Protein AF-K9SIL2-F1 (afdb_monomer)

Radius of gyration: 24.13 Å; Cα contacts (8 Å, |Δi|>4): 448; chains: 1; bounding box: 64×48×74 Å

Nearest PDB structures (foldseek):
  8txr-assembly1_A  TM=5.752E-01  e=1.752E-03  Escherichia coli
  8txr-assembly1_D  TM=5.552E-01  e=5.955E-03  Escherichia coli
  8txr-assembly1_C  TM=4.814E-01  e=2.634E-03  Escherichia coli
  2vxh-assembly1_B  TM=1.822E-01  e=3.411E+00  Azospira oryzae

Sequence (257 aa):
MDGSGLKVIQGGKTPTLTIHIDGPYLPYDKFKAILEDFSVILKELDKEISGKDTPSVEWAITSVSGGSIHLTIEGNPVDEETDPDMPLEVITTFEKGIESLRLGDLYPEGFSSRALKSTKNFATAISPDKLAEISFSSNDWRFDVSPSMSASVDELVNDFYKYHGSIEGRLVSISVVKNINFCIRTTAQKKLIKCSFKREMLEEAKQYIDKRVYVYGLIRQIYHGDKLSVQVETIRPLPMDEEVRSTQDLLRDLRRG

Secondary structure (DSSP, 8-state):
----------SSPP-EEEEEEE-S---HHHHHHHHHHHHHHHHHHHHHHH--SS-SEEEEEEEEETTTEEEEEEEEESSTTS-TTHHHHHHHHHHHHHHHHHHT-S--TT--HHHHHHHHHHHHH-BTTTB-EEEEEETTEEEEPPTHHHHHHHHHHH-EEEEEEEEEEEEEEEE-SSS-EEEEEETTT--EEEEE--GGGHHHHHHTTTSEEEEEEEEEEETTS-EEEEEEEEEEE---GGGS--HHHHHHHHT--

Mean predicted aligned error: 13.56 Å

Foldseek 3Di:
DDDPDDPPPDDDDFWKKKKWWAAPAADPVLVVLLVVLVVQLLQLLQCLVVVDNDGQWDWDFDDFDPNTTITMITIAGPDPVRDRCSSVSSVVLVVQQLVCLVVLHAHRPSQALSNLVSLLSQLVSDDRHHIPWIWMDTPPDIGTRHVCSNVSSVVQNPDKDKDKDKFKFAFADFDPPPFTWTWGQGPPSRDIAIEGEDPVCVVVSVVRHRFIKMFIAIFIARVVYDGHYGDTPDMDGDDDPVPPPPPVVVVVVVVVD

Structure (mmCIF, N/CA/C/O backbone):
data_AF-K9SIL2-F1
#
_entry.id   AF-K9SIL2-F1
#
loop_
_atom_site.group_PDB
_atom_site.id
_atom_site.type_symbol
_atom_site.label_atom_id
_atom_site.label_alt_id
_atom_site.label_comp_id
_atom_site.label_asym_id
_atom_site.label_entity_id
_atom_site.label_seq_id
_atom_site.pdbx_PDB_ins_code
_atom_site.Cartn_x
_atom_site.Cartn_y
_atom_site.Cartn_z
_atom_site.occupancy
_atom_site.B_iso_or_equiv
_atom_site.auth_seq_id
_atom_site.auth_comp_id
_atom_site.auth_asym_id
_atom_site.auth_atom_id
_atom_site.pdbx_PDB_model_num
ATOM 1 N N . MET A 1 1 ? -18.949 -3.532 -40.622 1.00 41.91 1 MET A N 1
ATOM 2 C CA . MET A 1 1 ? -17.505 -3.241 -40.640 1.00 41.91 1 MET A CA 1
ATOM 3 C C . MET A 1 1 ? -17.365 -1.793 -41.043 1.00 41.91 1 MET A C 1
ATOM 5 O O . MET A 1 1 ? -17.726 -1.492 -42.169 1.00 41.91 1 MET A O 1
ATOM 9 N N . ASP A 1 2 ? -17.018 -0.910 -40.112 1.00 32.06 2 ASP A N 1
ATOM 10 C CA . ASP A 1 2 ? -15.783 -0.116 -40.175 1.00 32.06 2 ASP A CA 1
ATOM 11 C C . ASP A 1 2 ? -15.791 0.958 -39.066 1.00 32.06 2 ASP A C 1
ATOM 13 O O . ASP A 1 2 ? -16.777 1.672 -38.890 1.00 32.06 2 ASP A O 1
ATOM 17 N N . GLY A 1 3 ? -14.686 1.020 -38.320 1.00 35.97 3 GLY A N 1
ATOM 18 C CA . GLY A 1 3 ? -14.071 2.281 -37.915 1.00 35.97 3 GLY A CA 1
ATOM 19 C C . GLY A 1 3 ? -14.716 3.141 -36.830 1.00 35.97 3 GLY A C 1
ATOM 20 O O . GLY A 1 3 ? -14.903 4.334 -37.051 1.00 35.97 3 GLY A O 1
ATOM 21 N N . SER A 1 4 ? -14.954 2.618 -35.624 1.00 36.34 4 SER A N 1
ATOM 22 C CA . SER A 1 4 ? -15.006 3.482 -34.432 1.00 36.34 4 SER A CA 1
ATOM 23 C C . SER A 1 4 ? -13.576 3.875 -34.052 1.00 36.34 4 SER A C 1
ATOM 25 O O . SER A 1 4 ? -12.840 3.095 -33.446 1.00 36.34 4 SER A O 1
ATOM 27 N N . GLY A 1 5 ? -13.172 5.064 -34.501 1.00 28.00 5 GLY A N 1
ATOM 28 C CA . GLY A 1 5 ? -11.848 5.630 -34.288 1.00 28.00 5 GLY A CA 1
ATOM 29 C C . GLY A 1 5 ? -11.533 5.834 -32.810 1.00 28.00 5 GLY A C 1
ATOM 30 O O . GLY A 1 5 ? -12.107 6.703 -32.159 1.00 28.00 5 GLY A O 1
ATOM 31 N N . LEU A 1 6 ? -10.560 5.069 -32.317 1.00 32.62 6 LEU A N 1
ATOM 32 C CA . LEU A 1 6 ? -9.758 5.443 -31.160 1.00 32.62 6 LEU A CA 1
ATOM 33 C C . LEU A 1 6 ? -9.037 6.748 -31.507 1.00 32.62 6 LEU A C 1
ATOM 35 O O . LEU A 1 6 ? -8.136 6.776 -32.350 1.00 32.62 6 LEU A O 1
ATOM 39 N N . LYS A 1 7 ? -9.461 7.848 -30.882 1.00 34.03 7 LYS A N 1
ATOM 40 C CA . LYS A 1 7 ? -8.687 9.086 -30.863 1.00 34.03 7 LYS A CA 1
ATOM 41 C C . LYS A 1 7 ? -7.424 8.817 -30.051 1.00 34.03 7 LYS A C 1
ATOM 43 O O . LYS A 1 7 ? -7.433 8.887 -28.830 1.00 34.03 7 LYS A O 1
ATOM 48 N N . VAL A 1 8 ? -6.339 8.513 -30.755 1.00 35.78 8 VAL A N 1
ATOM 49 C CA . VAL A 1 8 ? -4.987 8.604 -30.208 1.00 35.78 8 VAL A CA 1
ATOM 50 C C . VAL A 1 8 ? -4.759 10.067 -29.842 1.00 35.78 8 VAL A C 1
ATOM 52 O O . VAL A 1 8 ? -4.647 10.927 -30.719 1.00 35.78 8 VAL A O 1
ATOM 55 N N . ILE A 1 9 ? -4.746 10.358 -28.544 1.00 38.34 9 ILE A N 1
ATOM 56 C CA . ILE A 1 9 ? -4.317 11.650 -28.019 1.00 38.34 9 ILE A CA 1
ATOM 57 C C . ILE A 1 9 ? -2.809 11.729 -28.281 1.00 38.34 9 ILE A C 1
ATOM 59 O O . ILE A 1 9 ? -2.021 11.018 -27.664 1.00 38.34 9 ILE A O 1
ATOM 63 N N . GLN A 1 10 ? -2.398 12.532 -29.263 1.00 33.34 10 GLN A N 1
ATOM 64 C CA . GLN A 1 10 ? -0.984 12.794 -29.517 1.00 33.34 10 GLN A CA 1
ATOM 65 C C . GLN A 1 10 ? -0.444 13.822 -28.517 1.00 33.34 10 GLN A C 1
ATOM 67 O O . GLN A 1 10 ? -0.982 14.925 -28.432 1.00 33.34 10 GLN A O 1
ATOM 72 N N . GLY A 1 11 ? 0.680 13.502 -27.865 1.00 33.91 11 GLY A N 1
ATOM 73 C CA . GLY A 1 11 ? 1.686 14.512 -27.510 1.00 33.91 11 GLY A CA 1
ATOM 74 C C . GLY A 1 11 ? 2.290 14.481 -26.104 1.00 33.91 11 GLY A C 1
ATOM 75 O O . GLY A 1 11 ? 3.231 15.232 -25.873 1.00 33.91 11 GLY A O 1
ATOM 76 N N . GLY A 1 12 ? 1.810 13.639 -25.187 1.00 45.84 12 GLY A N 1
ATOM 77 C CA . GLY A 1 12 ? 2.463 13.388 -23.897 1.00 45.84 12 GLY A CA 1
ATOM 78 C C . GLY A 1 12 ? 3.256 12.084 -23.949 1.00 45.84 12 GLY A C 1
ATOM 79 O O . GLY A 1 12 ? 2.782 11.106 -24.521 1.00 45.84 12 GLY A O 1
ATOM 80 N N . LYS A 1 13 ? 4.469 12.051 -23.390 1.00 61.25 13 LYS A N 1
ATOM 81 C CA . LYS A 1 13 ? 5.189 10.788 -23.165 1.00 61.25 13 LYS A CA 1
ATOM 82 C C . LYS A 1 13 ? 4.311 9.942 -22.238 1.00 61.25 13 LYS A C 1
ATOM 84 O O . LYS A 1 13 ? 4.002 10.404 -21.143 1.00 61.25 13 LYS A O 1
ATOM 89 N N . THR A 1 14 ? 3.882 8.759 -22.670 1.00 79.06 14 THR A N 1
ATOM 90 C CA . THR A 1 14 ? 3.048 7.894 -21.832 1.00 79.06 14 THR A CA 1
ATOM 91 C C . THR A 1 14 ? 3.798 7.572 -20.532 1.00 79.06 14 THR A C 1
ATOM 93 O O . THR A 1 14 ? 5.005 7.302 -20.581 1.00 79.06 14 THR A O 1
ATOM 96 N N . PRO A 1 15 ? 3.145 7.653 -19.361 1.00 91.25 15 PRO A N 1
ATOM 97 C CA . PRO A 1 15 ? 3.783 7.384 -18.077 1.00 91.25 15 PRO A CA 1
ATOM 98 C C . PRO A 1 15 ? 4.201 5.911 -17.986 1.00 91.25 15 PRO A C 1
ATOM 100 O O . PRO A 1 15 ? 3.375 5.005 -17.863 1.00 91.25 15 PRO A O 1
ATOM 103 N N . THR A 1 16 ? 5.512 5.675 -18.052 1.00 95.12 16 THR A N 1
ATOM 104 C CA . THR A 1 16 ? 6.114 4.339 -17.987 1.00 95.12 16 THR A CA 1
ATOM 105 C C . THR A 1 16 ? 6.965 4.166 -16.743 1.00 95.12 16 THR A C 1
ATOM 107 O O . THR A 1 16 ? 7.725 5.066 -16.378 1.00 95.12 16 THR A O 1
ATOM 110 N N . LEU A 1 17 ? 6.927 2.975 -16.159 1.00 96.12 17 LEU A N 1
ATOM 111 C CA . LEU A 1 17 ? 7.790 2.574 -15.054 1.00 96.12 17 LEU A CA 1
ATOM 112 C C . LEU A 1 17 ? 8.470 1.255 -15.413 1.00 96.12 17 LEU A C 1
ATOM 114 O O . LEU A 1 17 ? 7.825 0.318 -15.880 1.00 96.12 17 LEU A O 1
ATOM 118 N N . THR A 1 18 ? 9.780 1.184 -15.216 1.00 95.94 18 THR A N 1
ATOM 119 C CA . THR A 1 18 ? 10.580 -0.006 -15.499 1.00 95.94 18 THR A CA 1
ATOM 120 C C . THR A 1 18 ? 11.144 -0.560 -14.206 1.00 95.94 18 THR A C 1
ATOM 122 O O . THR A 1 18 ? 11.744 0.178 -13.429 1.00 95.94 18 THR A O 1
ATOM 125 N N . ILE A 1 19 ? 10.981 -1.864 -13.991 1.00 95.31 19 ILE A N 1
ATOM 126 C CA . ILE A 1 19 ? 11.724 -2.612 -12.978 1.00 95.31 19 ILE A CA 1
ATOM 127 C C . ILE A 1 19 ? 12.848 -3.391 -13.664 1.00 95.31 19 ILE A C 1
ATOM 129 O O . ILE A 1 19 ? 12.633 -4.136 -14.624 1.00 95.31 19 ILE A O 1
ATOM 133 N N . HIS A 1 20 ? 14.056 -3.190 -13.160 1.00 94.44 20 HIS A N 1
ATOM 134 C CA . HIS A 1 20 ? 15.277 -3.867 -13.551 1.00 94.44 20 HIS A CA 1
ATOM 135 C C . HIS A 1 20 ? 15.636 -4.867 -12.458 1.00 94.44 20 HIS A C 1
ATOM 137 O O . HIS A 1 20 ? 15.642 -4.528 -11.275 1.00 94.44 20 HIS A O 1
ATOM 143 N N . ILE A 1 21 ? 15.917 -6.104 -12.848 1.00 92.25 21 ILE A N 1
ATOM 144 C CA . ILE A 1 21 ? 16.256 -7.192 -11.935 1.00 92.25 21 ILE A CA 1
ATOM 145 C C . ILE A 1 21 ? 17.458 -7.920 -12.524 1.00 92.25 21 ILE A C 1
ATOM 147 O O . ILE A 1 21 ? 17.364 -8.496 -13.611 1.00 92.25 21 ILE A O 1
ATOM 151 N N . ASP A 1 22 ? 18.577 -7.907 -11.806 1.00 89.75 22 ASP A N 1
ATOM 152 C CA . ASP A 1 22 ? 19.822 -8.512 -12.270 1.00 89.75 22 ASP A CA 1
ATOM 153 C C . ASP A 1 22 ? 20.437 -9.457 -11.237 1.00 89.75 22 ASP A C 1
ATOM 155 O O . ASP A 1 22 ? 20.247 -9.327 -10.023 1.00 89.75 22 ASP A O 1
ATOM 159 N N . GLY A 1 23 ? 21.179 -10.447 -11.725 1.00 85.12 23 GLY A N 1
ATOM 160 C CA . GLY A 1 23 ? 21.877 -11.402 -10.879 1.00 85.12 23 GLY A CA 1
ATOM 161 C C . GLY A 1 23 ? 22.312 -12.674 -11.604 1.00 85.12 23 GLY A C 1
ATOM 162 O O . GLY A 1 23 ? 21.798 -13.002 -12.673 1.00 85.12 23 GLY A O 1
ATOM 163 N N . PRO A 1 24 ? 23.249 -13.432 -11.010 1.00 83.75 24 PRO A N 1
ATOM 164 C CA . PRO A 1 24 ? 23.779 -14.656 -11.611 1.00 83.75 24 PRO A CA 1
ATOM 165 C C . PRO A 1 24 ? 22.733 -15.773 -11.730 1.00 83.75 24 PRO A C 1
ATOM 167 O O . PRO A 1 24 ? 22.879 -16.667 -12.563 1.00 83.75 24 PRO A O 1
ATOM 170 N N . TYR A 1 25 ? 21.697 -15.756 -10.885 1.00 85.06 25 TYR A N 1
ATOM 171 C CA . TYR A 1 25 ? 20.631 -16.749 -10.898 1.00 85.06 25 TYR A CA 1
ATOM 172 C C . TYR A 1 25 ? 19.356 -16.195 -10.267 1.00 85.06 25 TYR A C 1
ATOM 174 O O . TYR A 1 25 ? 19.295 -15.981 -9.060 1.00 85.06 25 TYR A O 1
ATOM 182 N N . LEU A 1 26 ? 18.293 -16.053 -11.053 1.00 85.44 26 LEU A N 1
ATOM 183 C CA . LEU A 1 26 ? 17.005 -15.574 -10.564 1.00 85.44 26 LEU A CA 1
ATOM 184 C C . LEU A 1 26 ? 15.994 -16.728 -10.448 1.00 85.44 26 LEU A C 1
ATOM 186 O O . LEU A 1 26 ? 15.457 -17.172 -11.464 1.00 85.44 26 LEU A O 1
ATOM 190 N N . PRO A 1 27 ? 15.693 -17.229 -9.230 1.00 88.38 27 PRO A N 1
ATOM 191 C CA . PRO A 1 27 ? 14.640 -18.220 -9.049 1.00 88.38 27 PRO A CA 1
ATOM 192 C C . PRO A 1 27 ? 13.280 -17.661 -9.478 1.00 88.38 27 PRO A C 1
ATOM 194 O O . PRO A 1 27 ? 12.928 -16.543 -9.098 1.00 88.38 27 PRO A O 1
ATOM 197 N N . TYR A 1 28 ? 12.481 -18.475 -10.171 1.00 88.50 28 TYR A N 1
ATOM 198 C CA . TYR A 1 28 ? 11.129 -18.104 -10.605 1.00 88.50 28 TYR A CA 1
ATOM 199 C C . TYR A 1 28 ? 10.256 -17.581 -9.454 1.00 88.50 28 TYR A C 1
ATOM 201 O O . TYR A 1 28 ? 9.641 -16.527 -9.586 1.00 88.50 28 TYR A O 1
ATOM 209 N N . ASP A 1 29 ? 10.259 -18.257 -8.301 1.00 89.94 29 ASP A N 1
ATOM 210 C CA . ASP A 1 29 ? 9.449 -17.841 -7.148 1.00 89.94 29 ASP A CA 1
ATOM 211 C C . ASP A 1 29 ? 9.885 -16.483 -6.584 1.00 89.94 29 ASP A C 1
ATOM 213 O O . ASP A 1 29 ? 9.043 -15.689 -6.169 1.00 89.94 29 ASP A O 1
ATOM 217 N N . LYS A 1 30 ? 11.194 -16.180 -6.612 1.00 88.62 30 LYS A N 1
ATOM 218 C CA . LYS A 1 30 ? 11.705 -14.860 -6.216 1.00 88.62 30 LYS A CA 1
ATOM 219 C C . LYS A 1 30 ? 11.261 -13.788 -7.207 1.00 88.62 30 LYS A C 1
ATOM 221 O O . LYS A 1 30 ? 10.791 -12.740 -6.783 1.00 88.62 30 LYS A O 1
ATOM 226 N N . PHE A 1 31 ? 11.384 -14.056 -8.506 1.00 89.25 31 PHE A N 1
ATOM 227 C CA . PHE A 1 31 ? 10.927 -13.134 -9.545 1.00 89.25 31 PHE A CA 1
ATOM 228 C C . PHE A 1 31 ? 9.430 -12.838 -9.415 1.00 89.25 31 PHE A C 1
ATOM 230 O O . PHE A 1 31 ? 9.026 -11.679 -9.382 1.00 89.25 31 PHE A O 1
ATOM 237 N N . LYS A 1 32 ? 8.613 -13.883 -9.253 1.00 92.62 32 LYS A N 1
ATOM 238 C CA . LYS A 1 32 ? 7.171 -13.757 -9.049 1.00 92.62 32 LYS A CA 1
ATOM 239 C C . LYS A 1 32 ? 6.842 -12.919 -7.812 1.00 92.62 32 LYS A C 1
ATOM 241 O O . LYS A 1 32 ? 6.024 -12.013 -7.918 1.00 92.62 32 LYS A O 1
ATOM 246 N N . ALA A 1 33 ? 7.497 -13.179 -6.679 1.00 93.00 33 ALA A N 1
ATOM 247 C CA . ALA A 1 33 ? 7.285 -12.410 -5.453 1.00 93.00 33 ALA A CA 1
ATOM 248 C C . ALA A 1 33 ? 7.613 -10.917 -5.639 1.00 93.00 33 ALA A C 1
ATOM 250 O O . ALA A 1 33 ? 6.845 -10.066 -5.203 1.00 93.00 33 ALA A O 1
ATOM 251 N N . ILE A 1 34 ? 8.697 -10.593 -6.355 1.00 93.62 34 ILE A N 1
ATOM 252 C CA . ILE A 1 34 ? 9.056 -9.202 -6.676 1.00 93.62 34 ILE A CA 1
ATOM 253 C C . ILE A 1 34 ? 7.961 -8.537 -7.519 1.00 93.62 34 ILE A C 1
ATOM 255 O O . ILE A 1 34 ? 7.560 -7.414 -7.226 1.00 93.62 34 ILE A O 1
ATOM 259 N N . LEU A 1 35 ? 7.436 -9.221 -8.539 1.00 94.31 35 LEU A N 1
ATOM 260 C CA . LEU A 1 35 ? 6.345 -8.675 -9.354 1.00 94.31 35 LEU A CA 1
ATOM 261 C C . LEU A 1 35 ? 5.039 -8.509 -8.563 1.00 94.31 35 LEU A C 1
ATOM 263 O O . LEU A 1 35 ? 4.301 -7.549 -8.786 1.00 94.31 35 LEU A O 1
ATOM 267 N N . GLU A 1 36 ? 4.749 -9.422 -7.636 1.00 96.12 36 GLU A N 1
ATOM 268 C CA . GLU A 1 36 ? 3.597 -9.314 -6.738 1.00 96.12 36 GLU A CA 1
ATOM 269 C C . GLU A 1 36 ? 3.725 -8.096 -5.817 1.00 96.12 36 GLU A C 1
ATOM 271 O O . GLU A 1 36 ? 2.784 -7.306 -5.728 1.00 96.12 36 GLU A O 1
ATOM 276 N N . ASP A 1 37 ? 4.887 -7.900 -5.189 1.00 95.94 37 ASP A N 1
ATOM 277 C CA . ASP A 1 3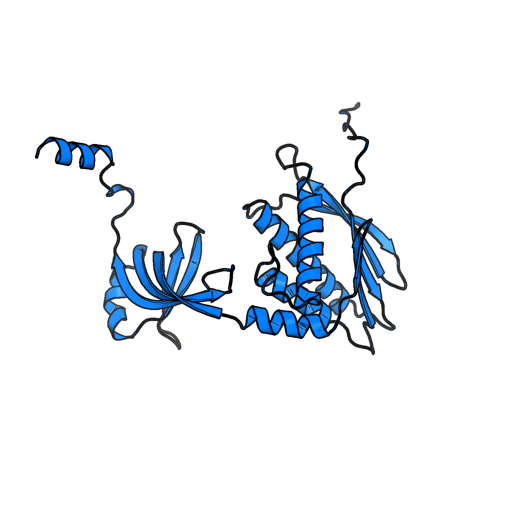7 ? 5.160 -6.735 -4.343 1.00 95.94 37 ASP A CA 1
ATOM 278 C C . ASP A 1 37 ? 5.116 -5.425 -5.141 1.00 95.94 37 ASP A C 1
ATOM 280 O O . ASP A 1 37 ? 4.529 -4.442 -4.685 1.00 95.94 37 ASP A O 1
ATOM 284 N N . PHE A 1 38 ? 5.639 -5.423 -6.368 1.00 95.94 38 PHE A N 1
ATOM 285 C CA . PHE A 1 38 ? 5.549 -4.281 -7.276 1.00 95.94 38 PHE A CA 1
ATOM 286 C C . PHE A 1 38 ? 4.096 -3.928 -7.613 1.00 95.94 38 PHE A C 1
ATOM 288 O O . PHE A 1 38 ? 3.689 -2.774 -7.477 1.00 95.94 38 PHE A O 1
ATOM 295 N N . SER A 1 39 ? 3.273 -4.927 -7.947 1.00 96.06 39 SER A N 1
ATOM 296 C CA . SER A 1 39 ? 1.840 -4.724 -8.184 1.00 96.06 39 SER A CA 1
ATOM 297 C C . SER A 1 39 ? 1.105 -4.215 -6.941 1.00 96.06 39 SER A C 1
ATOM 299 O O . SER A 1 39 ? 0.195 -3.395 -7.063 1.00 96.06 39 SER A O 1
ATOM 301 N N . VAL A 1 40 ? 1.474 -4.695 -5.748 1.00 95.56 40 VAL A N 1
ATOM 302 C CA . VAL A 1 40 ? 0.876 -4.240 -4.487 1.00 95.56 40 VAL A CA 1
ATOM 303 C C . VAL A 1 40 ? 1.147 -2.759 -4.262 1.00 95.56 40 VAL A C 1
ATOM 305 O O . VAL A 1 40 ? 0.203 -2.040 -3.954 1.00 95.56 40 VAL A O 1
ATOM 308 N N . ILE A 1 41 ? 2.385 -2.294 -4.442 1.00 95.44 41 ILE A N 1
ATOM 309 C CA . ILE A 1 41 ? 2.717 -0.880 -4.227 1.00 95.44 41 ILE A CA 1
ATOM 310 C C . ILE A 1 41 ? 1.894 0.002 -5.165 1.00 95.44 41 ILE A C 1
ATOM 312 O O . ILE A 1 41 ? 1.210 0.900 -4.688 1.00 95.44 41 ILE A O 1
ATOM 316 N N . LEU A 1 42 ? 1.872 -0.299 -6.467 1.00 96.38 42 LEU A N 1
ATOM 317 C CA . LEU A 1 42 ? 1.119 0.499 -7.443 1.00 96.38 42 LEU A CA 1
ATOM 318 C C . LEU A 1 42 ? -0.377 0.573 -7.112 1.00 96.38 42 LEU A C 1
ATOM 320 O O . LEU A 1 42 ? -0.969 1.640 -7.212 1.00 96.38 42 LEU A O 1
ATOM 324 N N . LYS A 1 43 ? -0.978 -0.537 -6.666 1.00 95.25 43 LYS A N 1
ATOM 325 C CA . LYS A 1 43 ? -2.393 -0.575 -6.259 1.00 95.25 43 LYS A CA 1
ATOM 326 C C . LYS A 1 43 ? -2.673 0.225 -4.994 1.00 95.25 43 LYS A C 1
ATOM 328 O O . LYS A 1 43 ? -3.733 0.828 -4.881 1.00 95.25 43 LYS A O 1
ATOM 333 N N . GLU A 1 44 ? -1.768 0.183 -4.022 1.00 93.62 44 GLU A N 1
ATOM 334 C CA . GLU A 1 44 ? -1.933 0.941 -2.782 1.00 93.62 44 GLU A CA 1
ATOM 335 C C . GLU A 1 44 ? -1.772 2.446 -3.038 1.00 93.62 44 GLU A C 1
ATOM 337 O O . GLU A 1 44 ? -2.557 3.216 -2.496 1.00 93.62 44 GLU A O 1
ATOM 342 N N . LEU A 1 45 ? -0.841 2.852 -3.911 1.00 94.88 45 LEU A N 1
ATOM 343 C CA . LEU A 1 45 ? -0.692 4.248 -4.337 1.00 94.88 45 LEU A CA 1
ATOM 344 C C . LEU A 1 45 ? -1.907 4.737 -5.136 1.00 94.88 45 LEU A C 1
ATOM 346 O O . LEU A 1 45 ? -2.458 5.783 -4.815 1.00 94.88 45 LEU A O 1
ATOM 350 N N . ASP A 1 46 ? -2.364 3.963 -6.126 1.00 94.50 46 ASP A N 1
ATOM 351 C CA . ASP A 1 46 ? -3.578 4.259 -6.904 1.00 94.50 46 ASP A CA 1
ATOM 352 C C . ASP A 1 46 ? -4.787 4.467 -5.980 1.00 94.50 46 ASP A C 1
ATOM 354 O O . ASP A 1 46 ? -5.491 5.473 -6.063 1.00 94.50 46 ASP A O 1
ATOM 358 N N . LYS A 1 47 ? -4.980 3.561 -5.017 1.00 91.81 47 LYS A N 1
ATOM 359 C CA . LYS A 1 47 ? -6.046 3.668 -4.020 1.00 91.81 47 LYS A CA 1
ATOM 360 C C . LYS A 1 47 ? -5.924 4.910 -3.136 1.00 91.81 47 LYS A C 1
ATOM 362 O O . LYS A 1 47 ? -6.941 5.541 -2.856 1.00 91.81 47 LYS A O 1
ATOM 367 N N . GLU A 1 48 ? -4.726 5.225 -2.651 1.00 88.31 48 GLU A N 1
ATOM 368 C CA . GLU A 1 48 ? -4.520 6.369 -1.757 1.00 88.31 48 GLU A CA 1
ATOM 369 C C . GLU A 1 48 ? -4.767 7.695 -2.489 1.00 88.31 48 GLU A C 1
ATOM 371 O O . GLU A 1 48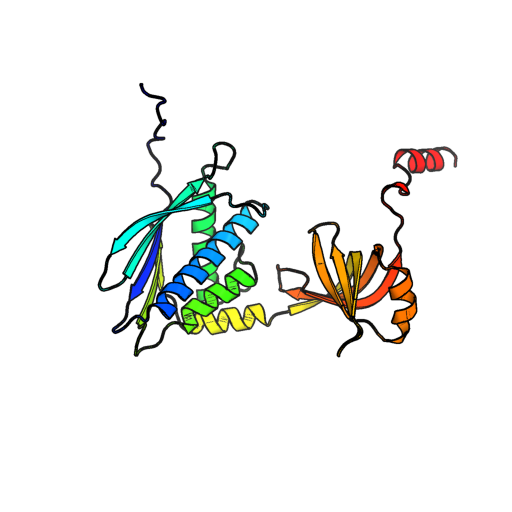 ? -5.441 8.569 -1.952 1.00 88.31 48 GLU A O 1
ATOM 376 N N . ILE A 1 49 ? -4.303 7.809 -3.738 1.00 90.81 49 ILE A N 1
ATOM 377 C CA . ILE A 1 49 ? -4.464 9.010 -4.570 1.00 90.81 49 ILE A CA 1
ATOM 378 C C . ILE A 1 49 ? -5.923 9.166 -5.028 1.00 90.81 49 ILE A C 1
ATOM 380 O O . ILE A 1 49 ? -6.513 10.235 -4.888 1.00 90.81 49 ILE A O 1
ATOM 384 N N . SER A 1 50 ? -6.544 8.093 -5.529 1.00 89.81 50 SER A N 1
ATOM 385 C CA . SER A 1 50 ? -7.922 8.147 -6.048 1.00 89.81 50 SER A CA 1
ATOM 386 C C . SER A 1 50 ? -8.985 8.170 -4.951 1.00 89.81 50 SER A C 1
ATOM 388 O O . SER A 1 50 ? -10.139 8.523 -5.206 1.00 89.81 50 SER A O 1
ATOM 390 N N . GLY A 1 51 ? -8.642 7.714 -3.742 1.00 86.19 51 GLY A N 1
ATOM 391 C CA . GLY A 1 51 ? -9.590 7.457 -2.661 1.00 86.19 51 GLY A CA 1
ATOM 392 C C . GLY A 1 51 ? -10.572 6.309 -2.945 1.00 86.19 51 GLY A C 1
ATOM 393 O O . GLY A 1 51 ? -11.563 6.164 -2.222 1.00 86.19 51 GLY A O 1
ATOM 394 N N . LYS A 1 52 ? -10.339 5.498 -3.989 1.00 83.81 52 LYS A N 1
ATOM 395 C CA . LYS A 1 52 ? -11.226 4.408 -4.430 1.00 83.81 52 LYS A CA 1
ATOM 396 C C . LYS A 1 52 ? -10.621 3.036 -4.117 1.00 83.81 52 LYS A C 1
ATOM 398 O O . LYS A 1 52 ? -9.420 2.824 -4.190 1.00 83.81 52 LYS A O 1
ATOM 403 N N . ASP A 1 53 ? -11.477 2.063 -3.796 1.00 83.44 53 ASP A N 1
ATOM 404 C CA . ASP A 1 53 ? -11.063 0.654 -3.646 1.00 83.44 53 ASP A CA 1
ATOM 405 C C . ASP A 1 53 ? -10.931 -0.078 -4.996 1.00 83.44 53 ASP A C 1
ATOM 407 O O . ASP A 1 53 ? -10.372 -1.175 -5.061 1.00 83.44 53 ASP A O 1
ATO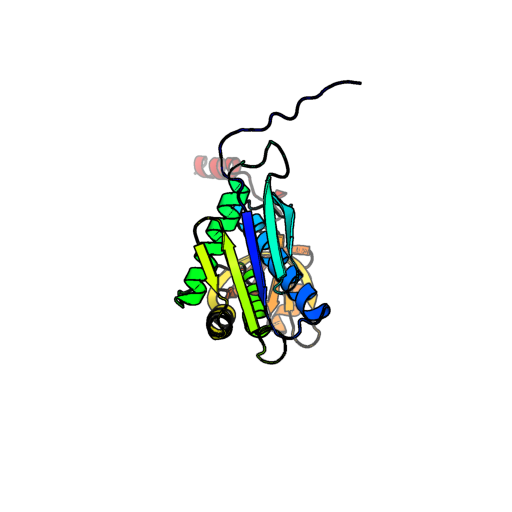M 411 N N . THR A 1 54 ? -11.479 0.500 -6.065 1.00 88.12 54 THR A N 1
ATOM 412 C CA . THR A 1 54 ? -11.365 -0.005 -7.436 1.00 88.12 54 THR A CA 1
ATOM 413 C C . THR A 1 54 ? -10.160 0.628 -8.130 1.00 88.12 54 THR A C 1
ATOM 415 O O . THR A 1 54 ? -9.935 1.816 -7.908 1.00 88.12 54 THR A O 1
ATOM 418 N N . PRO A 1 55 ? -9.430 -0.112 -8.985 1.00 91.50 55 PRO A N 1
ATOM 419 C CA . PRO A 1 55 ? -8.312 0.453 -9.737 1.00 91.50 55 PRO A CA 1
ATOM 420 C C . PRO A 1 55 ? -8.756 1.644 -10.587 1.00 91.50 55 PRO A C 1
ATOM 422 O O . PRO A 1 55 ? -9.778 1.543 -11.267 1.00 91.50 55 PRO A O 1
ATOM 425 N N . SER A 1 56 ? -7.984 2.729 -10.559 1.00 94.00 56 SER A N 1
ATOM 426 C CA . SER A 1 56 ? -8.132 3.856 -11.490 1.00 94.00 56 SER A CA 1
ATOM 427 C C . SER A 1 56 ? -7.098 3.776 -12.618 1.00 94.00 56 SER A C 1
ATOM 429 O O . SER A 1 56 ? -7.288 4.365 -13.677 1.00 94.00 56 SER A O 1
ATOM 431 N N . VAL A 1 57 ? -6.026 2.997 -12.438 1.00 95.44 57 VAL A N 1
ATOM 432 C CA . VAL A 1 57 ? -4.983 2.809 -13.456 1.00 95.44 57 VAL A CA 1
ATOM 433 C C . VAL A 1 57 ? -4.847 1.336 -13.845 1.00 95.44 57 VAL A C 1
ATOM 435 O O . VAL A 1 57 ? -4.630 0.463 -13.001 1.00 95.44 57 VAL A O 1
ATOM 438 N N . GLU A 1 58 ? -4.918 1.060 -15.146 1.00 95.81 58 GLU A N 1
ATOM 439 C CA . GLU A 1 58 ? -4.517 -0.207 -15.747 1.00 95.81 58 GLU A CA 1
ATOM 440 C C . GLU A 1 58 ? -3.038 -0.150 -16.152 1.00 95.81 58 GLU A C 1
ATOM 442 O O . GLU A 1 58 ? -2.600 0.750 -16.866 1.00 95.81 58 GLU A O 1
ATOM 447 N N . TRP A 1 59 ? -2.260 -1.136 -15.705 1.00 96.12 59 TRP A N 1
ATOM 448 C CA . TRP A 1 59 ? -0.835 -1.246 -16.015 1.00 96.12 59 TRP A CA 1
ATOM 449 C C . TRP A 1 59 ? -0.605 -2.349 -17.044 1.00 96.12 59 TRP A C 1
ATOM 451 O O . TRP A 1 59 ? -0.772 -3.533 -16.739 1.00 96.12 59 TRP A O 1
ATOM 461 N N . ALA A 1 60 ? -0.190 -1.968 -18.250 1.00 95.38 60 ALA A N 1
ATOM 462 C CA . ALA A 1 60 ? 0.082 -2.890 -19.347 1.00 95.38 60 ALA A CA 1
ATOM 463 C C . ALA A 1 60 ? 1.589 -3.103 -19.528 1.00 95.38 60 ALA A C 1
ATOM 465 O O . ALA A 1 60 ? 2.374 -2.160 -19.470 1.00 95.38 60 ALA A O 1
ATOM 466 N N . ILE A 1 61 ? 2.005 -4.345 -19.776 1.00 94.81 61 ILE A N 1
ATOM 467 C CA . ILE A 1 61 ? 3.405 -4.664 -20.085 1.00 94.81 61 ILE A CA 1
ATOM 468 C C . ILE A 1 61 ? 3.706 -4.230 -21.521 1.00 94.81 61 ILE A C 1
ATOM 470 O O . ILE A 1 61 ? 3.079 -4.731 -22.453 1.00 94.81 61 ILE A O 1
ATOM 474 N N . THR A 1 62 ? 4.696 -3.358 -21.706 1.00 93.31 62 THR A N 1
ATOM 475 C CA . THR A 1 62 ? 5.112 -2.874 -23.035 1.00 93.31 62 THR A CA 1
ATOM 476 C C . THR A 1 62 ? 6.449 -3.449 -23.490 1.00 93.31 62 THR A C 1
ATOM 478 O O . THR A 1 62 ? 6.695 -3.554 -24.691 1.00 93.31 62 THR A O 1
ATOM 481 N N . SER A 1 63 ? 7.307 -3.872 -22.556 1.00 90.56 63 SER A N 1
ATOM 482 C CA . SER A 1 63 ? 8.601 -4.479 -22.875 1.00 90.56 63 SER A CA 1
ATOM 483 C C . SER A 1 63 ? 9.034 -5.491 -21.817 1.00 90.56 63 SER A C 1
ATOM 485 O O . SER A 1 63 ? 8.896 -5.243 -20.619 1.00 90.56 63 SER A O 1
ATOM 487 N N . VAL A 1 64 ? 9.586 -6.619 -22.278 1.00 89.44 64 VAL A N 1
ATOM 488 C CA . VAL A 1 64 ? 10.269 -7.627 -21.456 1.00 89.44 64 VAL A CA 1
ATOM 489 C C . VAL A 1 64 ? 11.549 -8.050 -22.171 1.00 89.44 64 VAL A C 1
ATOM 491 O O . VAL A 1 64 ? 11.488 -8.510 -23.312 1.00 89.44 64 VAL A O 1
ATOM 494 N N . SER A 1 65 ? 12.702 -7.943 -21.512 1.00 86.12 65 SER A N 1
ATOM 495 C CA . SER A 1 65 ? 13.977 -8.472 -22.024 1.00 86.12 65 SER A CA 1
ATOM 496 C C . SER A 1 65 ? 14.615 -9.472 -21.051 1.00 86.12 65 SER A C 1
ATOM 498 O O . SER A 1 65 ? 14.340 -9.448 -19.852 1.00 86.12 65 SER A O 1
ATOM 500 N N . GLY A 1 66 ? 15.410 -10.406 -21.590 1.00 72.19 66 GLY A N 1
ATOM 501 C CA . GLY A 1 66 ? 16.074 -11.482 -20.842 1.00 72.19 66 GLY A CA 1
ATOM 502 C C . GLY A 1 66 ? 17.592 -11.300 -20.740 1.00 72.19 66 GLY A C 1
ATOM 503 O O . GLY A 1 66 ? 18.186 -10.528 -21.489 1.00 72.19 66 GLY A O 1
ATOM 504 N N . GLY A 1 67 ? 18.219 -12.044 -19.825 1.00 72.75 67 GLY A N 1
ATOM 505 C CA . GLY A 1 67 ? 19.571 -11.768 -19.329 1.00 72.75 67 GLY A CA 1
ATOM 506 C C . GLY A 1 67 ? 19.432 -11.096 -17.969 1.00 72.75 67 GLY A C 1
ATOM 507 O O . GLY A 1 67 ? 19.046 -11.760 -17.011 1.00 72.75 67 GLY A O 1
ATOM 508 N N . SER A 1 68 ? 19.612 -9.779 -17.927 1.00 74.88 68 SER A N 1
ATOM 509 C CA . SER A 1 68 ? 19.046 -8.939 -16.870 1.00 74.88 68 SER A CA 1
ATOM 510 C C . SER A 1 68 ? 17.587 -8.652 -17.227 1.00 74.88 68 SER A C 1
ATOM 512 O O . SER A 1 68 ? 17.297 -8.210 -18.345 1.00 74.88 68 SER A O 1
ATOM 514 N N . ILE A 1 69 ? 16.654 -8.931 -16.319 1.00 86.44 69 ILE A N 1
ATOM 515 C CA . ILE A 1 69 ? 15.234 -8.735 -16.604 1.00 86.44 69 ILE A CA 1
ATOM 516 C C . ILE A 1 69 ? 14.923 -7.248 -16.556 1.00 86.44 69 ILE A C 1
ATOM 518 O O . ILE A 1 69 ? 15.100 -6.602 -15.527 1.00 86.44 69 ILE A O 1
ATOM 522 N N . HIS A 1 70 ? 14.419 -6.733 -17.671 1.00 91.31 70 HIS A N 1
ATOM 523 C CA . HIS A 1 70 ? 13.836 -5.402 -17.754 1.00 91.31 70 HIS A CA 1
ATOM 524 C C . HIS A 1 70 ? 12.358 -5.577 -18.056 1.00 91.31 70 HIS A C 1
ATOM 526 O O . HIS A 1 70 ? 12.014 -6.119 -19.106 1.00 91.31 70 HIS A O 1
ATOM 532 N N . LEU A 1 71 ? 11.498 -5.151 -17.138 1.00 93.38 71 LEU A N 1
ATOM 533 C CA . LEU A 1 71 ? 10.056 -5.136 -17.335 1.00 93.38 71 LEU A CA 1
ATOM 534 C C . LEU A 1 71 ? 9.589 -3.686 -17.322 1.00 93.38 71 LEU A C 1
ATOM 536 O O . LEU A 1 71 ? 9.625 -3.045 -16.273 1.00 93.38 71 LEU A O 1
ATOM 540 N N . THR A 1 72 ? 9.133 -3.194 -18.470 1.00 95.62 72 THR A N 1
ATOM 541 C CA . THR A 1 72 ? 8.512 -1.871 -18.584 1.00 95.62 72 THR A CA 1
ATOM 542 C C . THR A 1 72 ? 7.002 -2.030 -18.618 1.00 95.62 72 THR A C 1
ATOM 544 O O . THR A 1 72 ? 6.465 -2.802 -19.420 1.00 95.62 72 THR A O 1
ATOM 547 N N . ILE A 1 73 ? 6.331 -1.288 -17.743 1.00 96.31 73 ILE A N 1
ATOM 548 C CA . ILE A 1 73 ? 4.883 -1.136 -17.735 1.00 96.31 73 ILE A CA 1
ATOM 549 C C . ILE A 1 73 ? 4.505 0.290 -18.119 1.00 96.31 73 ILE A C 1
ATOM 551 O O . ILE A 1 73 ? 5.224 1.243 -17.817 1.00 96.31 73 ILE A O 1
ATOM 555 N N . GLU A 1 74 ? 3.364 0.421 -18.774 1.00 96.38 74 GLU A N 1
ATOM 556 C CA . GLU A 1 74 ? 2.731 1.686 -19.120 1.00 96.38 74 GLU A CA 1
ATOM 557 C C . GLU A 1 74 ? 1.394 1.785 -18.390 1.00 96.38 74 GLU A C 1
ATOM 559 O O . GLU A 1 74 ? 0.617 0.825 -18.376 1.00 96.38 74 GLU A O 1
ATOM 564 N N . GLY A 1 75 ? 1.159 2.927 -17.749 1.00 94.88 75 GLY A N 1
ATOM 565 C CA . GLY A 1 75 ? -0.076 3.195 -17.028 1.00 94.88 75 GLY A CA 1
ATOM 566 C C . GLY A 1 75 ? -1.098 3.893 -17.915 1.00 94.88 75 GLY A C 1
ATOM 567 O O . GLY A 1 75 ? -0.785 4.897 -18.551 1.00 94.88 75 GLY A O 1
ATOM 568 N N . ASN A 1 76 ? -2.323 3.379 -17.919 1.00 94.31 76 ASN A N 1
ATOM 569 C CA . ASN A 1 76 ? -3.457 3.935 -18.643 1.00 94.31 76 ASN A CA 1
ATOM 570 C C . ASN A 1 76 ? -4.633 4.143 -17.674 1.00 94.31 76 ASN A C 1
ATOM 572 O O . ASN A 1 76 ? -4.903 3.249 -16.869 1.00 94.31 76 ASN A O 1
ATOM 576 N N . PRO A 1 77 ? -5.343 5.283 -17.716 1.00 94.94 77 PRO A N 1
ATOM 577 C CA . PRO A 1 77 ? -6.602 5.432 -16.990 1.00 94.94 77 PRO A CA 1
ATOM 578 C C . PRO A 1 77 ? -7.590 4.334 -17.409 1.00 94.94 77 PRO A C 1
ATOM 580 O O . PRO A 1 77 ? -7.668 3.991 -18.589 1.00 94.94 77 PRO A O 1
ATOM 583 N N . VAL A 1 78 ? -8.334 3.772 -16.455 1.00 93.75 78 VAL A N 1
ATOM 584 C CA . VAL A 1 78 ? -9.254 2.647 -16.729 1.00 93.75 78 VAL A CA 1
ATOM 585 C C . VAL A 1 78 ? -10.467 3.037 -17.581 1.00 93.75 78 VAL A C 1
ATOM 587 O O . VAL A 1 78 ? -11.040 2.182 -18.257 1.00 93.75 78 VAL A O 1
ATOM 590 N N . ASP A 1 79 ? -10.870 4.308 -17.551 1.00 90.88 79 ASP A N 1
ATOM 591 C CA . ASP A 1 79 ? -12.004 4.855 -18.297 1.00 90.88 79 ASP A CA 1
ATOM 592 C C . ASP A 1 79 ? -11.840 6.364 -18.561 1.00 90.88 79 ASP A C 1
ATOM 594 O O . ASP A 1 79 ? -10.908 7.002 -18.074 1.00 90.88 79 ASP A O 1
ATOM 598 N N . GLU A 1 80 ? -12.752 6.938 -19.356 1.00 87.38 80 GLU A N 1
ATOM 599 C CA . GLU A 1 80 ? -12.757 8.368 -19.709 1.00 87.38 80 GLU A CA 1
ATOM 600 C C . GLU A 1 80 ? -13.136 9.293 -18.535 1.00 87.38 80 GLU A C 1
ATOM 602 O O . GLU A 1 80 ? -12.931 10.503 -18.624 1.00 87.38 80 GLU A O 1
ATOM 607 N N . GLU A 1 81 ? -13.719 8.753 -17.457 1.00 89.06 81 GLU A N 1
ATOM 608 C CA . GLU A 1 81 ? -14.075 9.522 -16.256 1.00 89.06 81 GLU A CA 1
ATOM 609 C C . GLU A 1 81 ? -12.892 9.660 -15.290 1.00 89.06 81 GLU A C 1
ATOM 611 O O . GLU A 1 81 ? -12.886 10.541 -14.425 1.00 89.06 81 GLU A O 1
ATOM 616 N N . THR A 1 82 ? -11.902 8.781 -15.418 1.00 90.25 82 THR A N 1
ATOM 617 C CA . THR A 1 82 ? -10.676 8.812 -14.635 1.00 90.25 82 THR A CA 1
ATOM 618 C C . THR A 1 82 ? -9.762 9.931 -15.119 1.00 90.25 82 THR A C 1
ATOM 620 O O . THR A 1 82 ? -9.618 10.164 -16.318 1.00 90.25 82 THR A O 1
ATOM 623 N N . ASP A 1 83 ? -9.125 10.620 -14.171 1.00 90.56 83 ASP A N 1
ATOM 624 C CA . ASP A 1 83 ? -8.169 11.679 -14.475 1.00 90.56 83 ASP A CA 1
ATOM 625 C C . ASP A 1 83 ? -7.053 11.153 -15.406 1.00 90.56 83 ASP A C 1
ATOM 627 O O . ASP A 1 83 ? -6.395 10.161 -15.065 1.00 90.56 83 ASP A O 1
ATOM 631 N N . PRO A 1 84 ? -6.826 11.775 -16.581 1.00 91.38 84 PRO A N 1
ATOM 632 C CA . PRO A 1 84 ? -5.778 11.351 -17.503 1.00 91.38 84 PRO A CA 1
ATOM 633 C C . PRO A 1 84 ? -4.363 11.423 -16.912 1.00 91.38 84 PRO A C 1
ATOM 635 O O . PRO A 1 84 ? -3.496 10.670 -17.361 1.00 91.38 84 PRO A O 1
ATOM 638 N N . ASP A 1 85 ? -4.127 12.270 -15.906 1.00 93.38 85 ASP A N 1
ATOM 639 C CA . ASP A 1 85 ? -2.822 12.419 -15.253 1.00 93.38 85 ASP A CA 1
ATOM 640 C C . ASP A 1 85 ? -2.609 11.406 -14.110 1.00 93.38 85 ASP A C 1
ATOM 642 O O . ASP A 1 85 ? -1.485 11.237 -13.630 1.00 93.38 85 ASP A O 1
ATOM 646 N N . MET A 1 86 ? -3.645 10.643 -13.732 1.00 93.38 86 MET A N 1
ATOM 647 C CA . MET A 1 86 ? -3.605 9.657 -12.642 1.00 93.38 86 MET A CA 1
ATOM 648 C C . MET A 1 86 ? -2.409 8.686 -12.715 1.00 93.38 86 MET A C 1
ATOM 650 O O . MET A 1 86 ? -1.743 8.475 -11.696 1.00 93.38 86 MET A O 1
ATOM 654 N N . PRO A 1 87 ? -2.056 8.089 -13.874 1.00 95.56 87 PRO A N 1
ATOM 655 C CA . PRO A 1 87 ? -0.915 7.181 -13.920 1.00 95.56 87 PRO A CA 1
ATOM 656 C C . PRO A 1 87 ? 0.424 7.896 -13.685 1.00 95.56 87 PRO A C 1
ATOM 658 O O . PRO A 1 87 ? 1.333 7.313 -13.092 1.00 95.56 87 PRO A O 1
ATOM 661 N N . LEU A 1 88 ? 0.550 9.157 -14.118 1.00 94.44 88 LEU A N 1
ATOM 662 C CA . LEU A 1 88 ? 1.736 9.969 -13.858 1.00 94.44 88 LEU A CA 1
ATOM 663 C C . LEU A 1 88 ? 1.839 10.309 -12.367 1.00 94.44 88 LEU A C 1
ATOM 665 O O . LEU A 1 88 ? 2.914 10.154 -11.792 1.00 94.44 88 LEU A O 1
ATOM 669 N N . GLU A 1 89 ? 0.729 10.682 -11.726 1.00 94.25 89 GLU A N 1
ATOM 670 C CA . GLU A 1 89 ? 0.690 10.940 -10.282 1.00 94.25 89 GLU A CA 1
ATOM 671 C C . GLU A 1 89 ? 1.117 9.716 -9.463 1.00 94.25 89 GLU A C 1
ATOM 673 O O . GLU A 1 89 ? 1.906 9.850 -8.522 1.00 94.25 89 GLU A O 1
ATOM 678 N N . VAL A 1 90 ? 0.677 8.511 -9.849 1.00 95.50 90 VAL A N 1
ATOM 679 C CA . VAL A 1 90 ? 1.115 7.261 -9.206 1.00 95.50 90 VAL A CA 1
ATOM 680 C C . VAL A 1 90 ? 2.631 7.066 -9.344 1.00 95.50 90 VAL A C 1
ATOM 682 O O . VAL A 1 90 ? 3.292 6.764 -8.349 1.00 95.50 90 VAL A O 1
ATOM 685 N N . ILE A 1 91 ? 3.209 7.273 -10.536 1.00 95.19 91 ILE A N 1
ATOM 686 C CA . ILE A 1 91 ? 4.664 7.137 -10.757 1.00 95.19 91 ILE A CA 1
ATOM 687 C C . ILE A 1 91 ? 5.447 8.187 -9.969 1.00 95.19 91 ILE A C 1
ATOM 689 O O . ILE A 1 91 ? 6.443 7.851 -9.330 1.00 95.19 91 ILE A O 1
ATOM 693 N N . THR A 1 92 ? 5.008 9.445 -9.980 1.00 93.56 92 THR A N 1
ATOM 694 C CA . THR A 1 92 ? 5.665 10.524 -9.233 1.00 93.56 92 THR A CA 1
ATOM 695 C C . THR A 1 92 ? 5.584 10.290 -7.724 1.00 93.56 92 THR A C 1
ATOM 697 O O . THR A 1 92 ? 6.540 10.572 -7.002 1.00 93.56 92 THR A O 1
ATOM 700 N N . THR A 1 93 ? 4.473 9.744 -7.228 1.00 93.56 93 THR A N 1
ATOM 701 C CA . THR A 1 93 ? 4.326 9.387 -5.808 1.00 93.56 93 THR A CA 1
ATOM 702 C C . THR A 1 93 ? 5.226 8.206 -5.446 1.00 93.56 93 THR A C 1
ATOM 704 O O . THR A 1 93 ? 5.893 8.237 -4.412 1.00 93.56 93 THR A O 1
ATOM 707 N N . PHE A 1 94 ? 5.320 7.200 -6.322 1.00 94.75 94 PHE A N 1
ATOM 708 C CA . PHE A 1 94 ? 6.257 6.085 -6.179 1.00 94.75 94 PHE A CA 1
ATOM 709 C C . PHE A 1 94 ? 7.712 6.569 -6.105 1.00 94.75 94 PHE A C 1
ATOM 711 O O . PHE A 1 94 ? 8.429 6.194 -5.179 1.00 94.75 94 PHE A O 1
ATOM 718 N N . GLU A 1 95 ? 8.127 7.429 -7.039 1.00 93.38 95 GLU A N 1
ATOM 719 C CA . GLU A 1 95 ? 9.463 8.034 -7.093 1.00 93.38 95 GLU A CA 1
ATOM 720 C C . GLU A 1 95 ? 9.793 8.774 -5.795 1.00 93.38 95 GLU A C 1
ATOM 722 O O . GLU A 1 95 ? 10.760 8.430 -5.112 1.00 93.38 95 GLU A O 1
ATOM 727 N N . LYS A 1 96 ? 8.961 9.758 -5.427 1.00 90.00 96 LYS A N 1
ATOM 728 C CA . LYS A 1 96 ? 9.161 10.569 -4.220 1.00 90.00 96 LYS A CA 1
ATOM 729 C C . LYS A 1 96 ? 9.231 9.700 -2.975 1.00 90.00 96 LYS A C 1
ATOM 731 O O . LYS A 1 96 ? 10.104 9.901 -2.137 1.00 90.00 96 LYS A O 1
ATOM 736 N N . GLY A 1 97 ? 8.335 8.722 -2.857 1.00 88.94 97 GLY A N 1
ATOM 737 C CA . GLY A 1 97 ? 8.274 7.898 -1.663 1.00 88.94 97 GLY A CA 1
ATOM 738 C C . GLY A 1 97 ? 9.474 6.966 -1.511 1.00 88.94 97 GLY A C 1
ATOM 739 O O . GLY A 1 97 ? 10.013 6.809 -0.415 1.00 88.94 97 GLY A O 1
ATOM 740 N N . ILE A 1 98 ? 9.949 6.387 -2.612 1.00 87.75 98 ILE A N 1
ATOM 741 C CA . ILE A 1 98 ? 11.168 5.582 -2.604 1.00 87.75 98 ILE A CA 1
ATOM 742 C C . ILE A 1 98 ? 12.409 6.441 -2.308 1.00 87.75 98 ILE A C 1
ATOM 744 O O . ILE A 1 98 ? 13.273 6.019 -1.534 1.00 87.75 98 ILE A O 1
ATOM 748 N N . GLU A 1 99 ? 12.478 7.656 -2.852 1.00 85.62 99 GLU A N 1
ATOM 749 C CA . GLU A 1 99 ? 13.563 8.598 -2.572 1.00 85.62 99 GLU A CA 1
ATOM 750 C C . GLU A 1 99 ? 13.587 9.023 -1.092 1.00 85.62 99 GLU A C 1
ATOM 752 O O . GLU A 1 99 ? 14.642 8.983 -0.457 1.00 85.62 99 GLU A O 1
ATOM 757 N N . SER A 1 100 ? 12.429 9.315 -0.491 1.00 83.06 100 SER A N 1
ATOM 758 C CA . SER A 1 100 ? 12.319 9.585 0.951 1.00 83.06 100 SER A CA 1
ATOM 759 C C . SER A 1 100 ? 12.824 8.415 1.805 1.00 83.06 100 SER A C 1
ATOM 761 O O . SER A 1 100 ? 13.563 8.624 2.768 1.00 83.06 100 SER A O 1
ATOM 763 N N . LEU A 1 101 ? 12.507 7.167 1.432 1.00 82.50 101 LEU A N 1
ATOM 764 C CA . LEU A 1 101 ? 13.008 5.979 2.143 1.00 82.50 101 LEU A CA 1
ATOM 765 C C . LEU A 1 101 ? 14.532 5.833 2.059 1.00 82.50 101 LEU A C 1
ATOM 767 O O . LEU A 1 101 ? 15.153 5.328 3.001 1.00 82.50 101 LEU A O 1
ATOM 771 N N . ARG A 1 102 ? 15.138 6.269 0.949 1.00 78.00 102 ARG A N 1
ATOM 772 C CA . ARG A 1 102 ? 16.595 6.285 0.767 1.00 78.00 102 ARG A CA 1
ATOM 773 C C . ARG A 1 102 ? 17.266 7.352 1.620 1.00 78.00 102 ARG A C 1
ATOM 775 O O . ARG A 1 102 ? 18.322 7.081 2.187 1.00 78.00 102 ARG A O 1
ATOM 782 N N . LEU A 1 103 ? 16.665 8.537 1.706 1.00 78.19 103 LEU A N 1
ATOM 783 C CA . LEU A 1 103 ? 17.167 9.646 2.522 1.00 78.19 103 LEU A CA 1
ATOM 784 C C . LEU A 1 103 ? 16.962 9.420 4.028 1.00 78.19 103 LEU A C 1
ATOM 786 O O . LEU A 1 103 ? 17.607 10.087 4.833 1.00 78.19 103 LEU A O 1
ATOM 790 N N . GLY A 1 104 ? 16.132 8.442 4.405 1.00 66.81 104 GLY A N 1
ATOM 791 C CA . GLY A 1 104 ? 15.798 8.165 5.803 1.00 66.81 104 GLY A CA 1
ATOM 792 C C . GLY A 1 104 ? 14.779 9.155 6.367 1.00 66.81 104 GLY A C 1
ATOM 793 O O . GLY A 1 104 ? 14.717 9.341 7.581 1.00 66.81 104 GLY A O 1
ATOM 794 N N . ASP A 1 105 ? 13.998 9.796 5.495 1.00 63.25 105 ASP A N 1
ATOM 795 C CA . ASP A 1 105 ? 12.935 10.704 5.905 1.00 63.25 105 ASP A CA 1
ATOM 796 C C . ASP A 1 105 ? 11.782 9.939 6.568 1.00 63.25 105 ASP A C 1
ATOM 798 O O . ASP A 1 105 ? 11.463 8.789 6.240 1.00 63.25 105 ASP A O 1
ATOM 802 N N . LEU A 1 106 ? 11.130 10.609 7.517 1.00 60.53 106 LEU A N 1
ATOM 803 C CA . LEU A 1 106 ? 10.014 10.055 8.270 1.00 60.53 106 LEU A CA 1
ATOM 804 C C . LEU A 1 106 ? 8.760 10.013 7.381 1.00 60.53 106 LEU A C 1
ATOM 806 O O . LEU A 1 106 ? 8.128 11.037 7.157 1.00 60.53 106 LEU A O 1
ATOM 810 N N . TYR A 1 107 ? 8.396 8.805 6.944 1.00 68.31 107 TYR A N 1
ATOM 811 C CA . TYR A 1 107 ? 7.152 8.436 6.252 1.00 68.31 107 TYR A CA 1
ATOM 812 C C . TYR A 1 107 ? 6.935 9.051 4.854 1.00 68.31 107 TYR A C 1
ATOM 814 O O . TYR A 1 107 ? 6.457 10.178 4.742 1.00 68.31 107 TYR A O 1
ATOM 822 N N . PRO A 1 108 ? 7.178 8.289 3.770 1.00 79.88 108 PRO A N 1
ATOM 823 C CA . PRO A 1 108 ? 6.845 8.740 2.421 1.00 79.88 108 PRO A CA 1
ATOM 824 C C . PRO A 1 108 ? 5.334 8.929 2.226 1.00 79.88 108 PRO A C 1
ATOM 826 O O . PRO A 1 108 ? 4.542 8.023 2.492 1.00 79.88 108 PRO A O 1
ATOM 829 N N . GLU A 1 109 ? 4.938 10.102 1.731 1.00 78.62 109 GLU A N 1
ATOM 830 C CA . GLU A 1 109 ? 3.545 10.417 1.396 1.00 78.62 109 GLU A CA 1
ATOM 831 C C . GLU A 1 109 ? 2.982 9.417 0.369 1.00 78.62 109 GLU A C 1
ATOM 833 O O . GLU A 1 109 ? 3.689 8.956 -0.528 1.00 78.62 109 GLU A O 1
ATOM 838 N N . GLY A 1 110 ? 1.713 9.031 0.528 1.00 77.00 110 GLY A N 1
ATOM 839 C CA . GLY A 1 110 ? 1.037 8.053 -0.332 1.00 77.00 110 GLY A CA 1
ATOM 840 C C . GLY A 1 11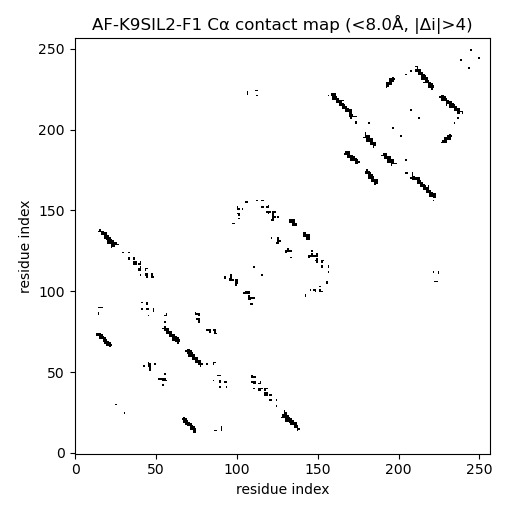0 ? 1.312 6.580 0.005 1.00 77.00 110 GLY A C 1
ATOM 841 O O . GLY A 1 110 ? 0.549 5.706 -0.401 1.00 77.00 110 GLY A O 1
ATOM 842 N N . PHE A 1 111 ? 2.353 6.258 0.780 1.00 86.31 111 PHE A N 1
ATOM 843 C CA . PHE A 1 111 ? 2.690 4.865 1.088 1.00 86.31 111 PHE A CA 1
ATOM 844 C C . PHE A 1 111 ? 1.902 4.331 2.287 1.00 86.31 111 PHE A C 1
ATOM 846 O O . PHE A 1 111 ? 2.186 4.627 3.450 1.00 86.31 111 PHE A O 1
ATOM 853 N N . SER A 1 112 ? 0.964 3.426 2.010 1.00 83.94 112 SER A N 1
ATOM 854 C CA . SER A 1 112 ? 0.315 2.632 3.052 1.00 83.94 112 SER A CA 1
ATOM 855 C C . SER A 1 112 ? 1.310 1.687 3.745 1.00 83.94 112 SER A C 1
ATOM 857 O O . SER A 1 112 ? 2.369 1.340 3.216 1.00 83.94 112 SER A O 1
ATOM 859 N N . SER A 1 113 ? 0.950 1.156 4.917 1.00 80.50 113 SER A N 1
ATOM 860 C CA . SER A 1 113 ? 1.780 0.154 5.613 1.00 80.50 113 SER A CA 1
ATOM 861 C C . SER A 1 113 ? 2.020 -1.105 4.778 1.00 80.50 113 SER A C 1
ATOM 863 O O . SER A 1 113 ? 3.027 -1.793 4.954 1.00 80.50 113 SER A O 1
ATOM 865 N N . ARG A 1 114 ? 1.088 -1.421 3.873 1.00 85.81 114 ARG A N 1
ATOM 866 C CA . ARG A 1 114 ? 1.239 -2.532 2.940 1.00 85.81 114 ARG A CA 1
ATOM 867 C C . ARG A 1 114 ? 2.250 -2.188 1.850 1.00 85.81 114 ARG A C 1
ATOM 869 O O . ARG A 1 114 ? 3.119 -3.016 1.597 1.00 85.81 114 ARG A O 1
ATOM 876 N N . ALA A 1 115 ? 2.178 -0.981 1.283 1.00 90.12 115 ALA A N 1
ATOM 877 C CA . ALA A 1 115 ? 3.168 -0.488 0.329 1.00 90.12 115 ALA A CA 1
ATOM 878 C C . ALA A 1 115 ? 4.572 -0.477 0.952 1.00 90.12 115 ALA A C 1
ATOM 880 O O . ALA A 1 115 ? 5.482 -1.076 0.392 1.00 90.12 115 ALA A O 1
ATOM 881 N N . LEU A 1 116 ? 4.727 0.072 2.164 1.00 88.56 116 LEU A N 1
ATOM 882 C CA . LEU A 1 116 ? 5.994 0.062 2.908 1.00 88.56 116 LEU A CA 1
ATOM 883 C C . LEU A 1 116 ? 6.546 -1.359 3.077 1.00 88.56 116 LEU A C 1
ATOM 885 O O . LEU A 1 116 ? 7.712 -1.619 2.780 1.00 88.56 116 LEU A O 1
ATOM 889 N N . LYS A 1 117 ? 5.703 -2.306 3.506 1.00 88.12 117 LYS A N 1
ATOM 890 C CA . LYS A 1 117 ? 6.108 -3.708 3.659 1.00 88.12 117 LYS A CA 1
ATOM 891 C C . LYS A 1 117 ? 6.558 -4.330 2.332 1.00 88.12 117 LYS A C 1
ATOM 893 O O . LYS A 1 117 ? 7.567 -5.030 2.323 1.00 88.12 117 LYS A O 1
ATOM 898 N N . SER A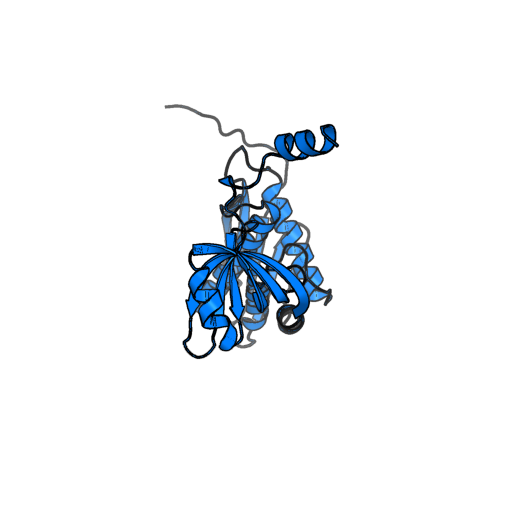 1 118 ? 5.846 -4.081 1.235 1.00 91.81 118 SER A N 1
ATOM 899 C CA . SER A 1 118 ? 6.250 -4.560 -0.092 1.00 91.81 118 SER A CA 1
ATOM 900 C C . SER A 1 118 ? 7.551 -3.902 -0.568 1.00 91.81 118 SER A C 1
ATOM 902 O O . SER A 1 118 ? 8.414 -4.594 -1.099 1.00 91.81 118 SER A O 1
ATOM 904 N N . THR A 1 119 ? 7.784 -2.620 -0.266 1.00 90.81 119 THR A N 1
ATOM 905 C CA . THR A 1 119 ? 9.072 -1.962 -0.544 1.00 90.81 119 THR A CA 1
ATOM 906 C C . THR A 1 119 ? 10.221 -2.603 0.231 1.00 90.81 119 THR A C 1
ATOM 908 O O . THR A 1 119 ? 11.287 -2.856 -0.332 1.00 90.81 119 THR A O 1
ATOM 911 N N . LYS A 1 120 ? 10.010 -2.941 1.512 1.00 89.94 120 LYS A N 1
ATOM 912 C CA . LYS A 1 120 ? 10.999 -3.689 2.306 1.00 89.94 120 LYS A CA 1
ATOM 913 C C . LYS A 1 120 ? 11.348 -5.025 1.655 1.00 89.94 120 LYS A C 1
ATOM 915 O O . LYS A 1 120 ? 12.518 -5.415 1.664 1.00 89.94 120 LYS A O 1
ATOM 920 N N . ASN A 1 121 ? 10.359 -5.724 1.099 1.00 91.69 121 ASN A N 1
ATOM 921 C CA . ASN A 1 121 ? 10.582 -7.035 0.503 1.00 91.69 121 ASN A CA 1
ATOM 922 C C . ASN A 1 121 ? 11.597 -6.979 -0.650 1.00 91.69 121 ASN A C 1
ATOM 924 O O . ASN A 1 121 ? 12.418 -7.892 -0.744 1.00 91.69 121 ASN A O 1
ATOM 928 N N . PHE A 1 122 ? 11.637 -5.899 -1.443 1.00 91.69 122 PHE A N 1
ATOM 929 C CA . PHE A 1 122 ? 12.664 -5.714 -2.479 1.00 91.69 122 PHE A CA 1
ATOM 930 C C . PHE A 1 122 ? 14.078 -5.740 -1.902 1.00 91.69 122 PHE A C 1
ATOM 932 O O . PHE A 1 122 ? 14.911 -6.529 -2.346 1.00 91.69 122 PHE A O 1
ATOM 939 N N . ALA A 1 123 ? 14.332 -4.950 -0.857 1.00 88.06 123 ALA A N 1
ATOM 940 C CA . ALA A 1 123 ? 15.637 -4.912 -0.201 1.00 88.06 123 ALA A CA 1
ATOM 941 C C . ALA A 1 123 ? 16.022 -6.277 0.394 1.00 88.06 123 ALA A C 1
ATOM 943 O O . ALA A 1 123 ? 17.180 -6.678 0.325 1.00 88.06 123 ALA A O 1
ATOM 944 N N . THR A 1 124 ? 15.053 -7.030 0.929 1.00 88.06 124 THR A N 1
ATOM 945 C CA . THR A 1 124 ? 15.307 -8.381 1.468 1.00 88.06 124 THR A CA 1
ATOM 946 C C . THR A 1 124 ? 15.457 -9.466 0.398 1.00 88.06 124 THR A C 1
ATOM 948 O O . THR A 1 124 ? 15.996 -10.537 0.679 1.00 88.06 124 THR A O 1
ATOM 951 N N . ALA A 1 125 ? 14.965 -9.226 -0.821 1.00 87.75 125 ALA A N 1
ATOM 952 C CA . ALA A 1 125 ? 15.053 -10.184 -1.915 1.00 87.75 125 ALA A CA 1
ATOM 953 C C . ALA A 1 125 ? 16.475 -10.269 -2.489 1.00 87.75 125 ALA A C 1
ATOM 955 O O . ALA A 1 125 ? 16.858 -11.344 -2.977 1.00 87.75 125 ALA A O 1
ATOM 956 N N . ILE A 1 126 ? 17.234 -9.168 -2.394 1.00 87.44 126 ILE A N 1
ATOM 957 C CA . ILE A 1 126 ? 18.626 -9.057 -2.837 1.00 87.44 126 ILE A CA 1
ATOM 958 C C . ILE A 1 126 ? 19.486 -10.049 -2.049 1.00 87.44 126 ILE A C 1
ATOM 960 O O . ILE A 1 126 ? 19.542 -10.037 -0.820 1.00 87.44 126 ILE A O 1
ATOM 964 N N . SER A 1 127 ? 20.157 -10.940 -2.773 1.00 82.31 127 SER A N 1
ATOM 965 C CA . SER A 1 127 ? 21.137 -11.868 -2.224 1.00 82.31 127 SER A CA 1
ATOM 966 C C . SER A 1 127 ? 22.296 -12.046 -3.217 1.00 82.31 127 SER A C 1
ATOM 968 O O . SER A 1 127 ? 22.038 -12.402 -4.370 1.00 82.31 127 SER A O 1
ATOM 970 N N . PRO A 1 128 ? 23.568 -11.847 -2.807 1.00 75.81 128 PRO A N 1
ATOM 971 C CA . PRO A 1 128 ? 24.713 -11.812 -3.731 1.00 75.81 128 PRO A CA 1
ATOM 972 C C . PRO A 1 128 ? 24.878 -13.057 -4.617 1.00 75.81 128 PRO A C 1
ATOM 974 O O . PRO A 1 128 ? 25.451 -12.989 -5.697 1.00 75.81 128 PRO A O 1
ATOM 977 N N . ASP A 1 129 ? 24.384 -14.202 -4.150 1.00 78.62 129 ASP A N 1
ATOM 978 C CA . ASP A 1 129 ? 24.464 -15.513 -4.794 1.00 78.62 129 ASP A CA 1
ATOM 979 C C . ASP A 1 129 ? 23.363 -15.773 -5.837 1.00 78.62 129 ASP A C 1
ATOM 981 O O . ASP A 1 129 ? 23.449 -16.743 -6.590 1.00 78.62 129 ASP A O 1
ATOM 985 N N . LYS A 1 130 ? 22.304 -14.953 -5.862 1.00 79.62 130 LYS A N 1
ATOM 986 C CA . LYS A 1 130 ? 21.121 -15.171 -6.708 1.00 79.62 130 LYS A CA 1
ATOM 987 C C . LYS A 1 130 ? 20.689 -13.880 -7.388 1.00 79.62 130 LYS A C 1
ATOM 989 O O . LYS A 1 130 ? 20.835 -13.734 -8.599 1.00 79.62 130 LYS A O 1
ATOM 994 N N . LEU A 1 131 ? 20.190 -12.940 -6.591 1.00 81.94 131 LEU A N 1
ATOM 995 C CA . LEU A 1 131 ? 19.648 -11.672 -7.051 1.00 81.94 131 LEU A CA 1
ATOM 996 C C . LEU A 1 131 ? 20.563 -10.540 -6.595 1.00 81.94 131 LEU A C 1
ATOM 998 O O . LEU A 1 131 ? 20.545 -10.176 -5.422 1.00 81.94 131 LEU A O 1
ATOM 1002 N N . ALA A 1 132 ? 21.363 -10.011 -7.512 1.00 80.12 132 ALA A N 1
ATOM 1003 C CA . ALA A 1 132 ? 22.373 -9.013 -7.193 1.00 80.12 132 ALA A CA 1
ATOM 1004 C C . ALA A 1 132 ? 21.780 -7.605 -7.080 1.00 80.12 132 ALA A C 1
ATOM 1006 O O . ALA A 1 132 ? 22.191 -6.850 -6.202 1.00 80.12 132 ALA A O 1
ATOM 1007 N N . GLU A 1 133 ? 20.810 -7.267 -7.932 1.00 90.62 133 GLU A N 1
ATOM 1008 C CA . GLU A 1 133 ? 20.306 -5.901 -8.047 1.00 90.62 133 GLU A CA 1
ATOM 1009 C C . GLU A 1 133 ? 18.806 -5.875 -8.357 1.00 90.62 133 GLU A C 1
ATOM 1011 O O . GLU A 1 133 ? 18.297 -6.674 -9.147 1.00 90.62 133 GLU A O 1
ATOM 1016 N N . ILE A 1 134 ? 18.110 -4.920 -7.740 1.00 93.25 134 ILE A N 1
ATOM 1017 C CA . ILE A 1 134 ? 16.794 -4.454 -8.168 1.00 93.25 134 ILE A CA 1
ATOM 1018 C C . ILE A 1 134 ? 16.906 -2.943 -8.335 1.00 93.25 134 ILE A C 1
ATOM 1020 O O . ILE A 1 134 ? 17.385 -2.262 -7.429 1.00 93.25 134 ILE A O 1
ATOM 1024 N N . SER A 1 135 ? 16.436 -2.411 -9.454 1.00 94.06 135 SER A N 1
ATOM 1025 C CA . SER A 1 135 ? 16.316 -0.970 -9.649 1.00 94.06 135 SER A CA 1
ATOM 1026 C C . SER A 1 135 ? 15.023 -0.610 -10.365 1.00 94.06 135 SER A C 1
ATOM 1028 O O . SER A 1 135 ? 14.436 -1.412 -11.087 1.00 94.06 135 SER A O 1
ATOM 1030 N N . PHE A 1 136 ? 14.540 0.599 -10.120 1.00 95.00 136 PHE A N 1
ATOM 1031 C CA . PHE A 1 136 ? 13.365 1.169 -10.761 1.00 95.00 136 PHE A CA 1
ATOM 1032 C C . PHE A 1 136 ? 13.799 2.349 -11.610 1.00 95.00 136 PHE A C 1
ATOM 1034 O O . PHE A 1 136 ? 14.708 3.083 -11.228 1.00 95.00 136 PHE A O 1
ATOM 1041 N N . SER A 1 137 ? 13.163 2.559 -12.751 1.00 94.56 137 SER A N 1
ATOM 1042 C CA . SER A 1 137 ? 13.405 3.754 -13.546 1.00 94.56 137 SER A CA 1
ATOM 1043 C C . SER A 1 137 ? 12.150 4.235 -14.246 1.00 94.56 137 SER A C 1
ATOM 1045 O O . SER A 1 137 ? 11.276 3.455 -14.631 1.00 94.56 137 SER A O 1
ATOM 1047 N N . SER A 1 138 ? 12.085 5.542 -14.439 1.00 92.75 138 SER A N 1
ATOM 1048 C CA . SER A 1 138 ? 11.195 6.165 -15.406 1.00 92.75 138 SER A CA 1
ATOM 1049 C C . SER A 1 138 ? 12.030 7.050 -16.329 1.00 92.75 138 SER A C 1
ATOM 1051 O O . SER A 1 138 ? 13.258 7.019 -16.299 1.00 92.75 138 SER A O 1
ATOM 1053 N N . ASN A 1 139 ? 11.368 7.825 -17.182 1.00 81.88 139 ASN A N 1
ATOM 1054 C CA . ASN A 1 139 ? 12.003 8.626 -18.224 1.00 81.88 139 ASN A CA 1
ATOM 1055 C C . ASN A 1 139 ? 13.172 9.494 -17.729 1.00 81.88 139 ASN A C 1
ATOM 1057 O O . ASN A 1 139 ? 14.148 9.638 -18.463 1.00 81.88 139 ASN A O 1
ATOM 1061 N N . ASP A 1 140 ? 13.077 10.025 -16.507 1.00 85.88 140 ASP A N 1
ATOM 1062 C CA . ASP A 1 140 ? 13.980 11.066 -16.006 1.00 85.88 140 ASP A CA 1
ATOM 1063 C C . ASP A 1 140 ? 14.713 10.682 -14.709 1.00 85.88 140 ASP A C 1
ATOM 1065 O O . ASP A 1 140 ? 15.521 11.457 -14.199 1.00 85.88 140 ASP A O 1
ATOM 1069 N N . TRP A 1 141 ? 14.475 9.479 -14.177 1.00 91.31 141 TRP A N 1
ATOM 1070 C CA . TRP A 1 141 ? 15.074 9.033 -12.922 1.00 91.31 141 TRP A CA 1
ATOM 1071 C C . TRP A 1 141 ? 15.344 7.531 -12.911 1.00 91.31 141 TRP A C 1
ATOM 1073 O O . TRP A 1 141 ? 14.662 6.736 -13.560 1.00 91.31 141 TRP A O 1
ATOM 1083 N N . ARG A 1 142 ? 16.343 7.142 -12.121 1.00 92.19 142 ARG A N 1
ATOM 1084 C CA . ARG A 1 142 ? 16.630 5.755 -11.768 1.00 92.19 142 ARG A CA 1
ATOM 1085 C C . ARG A 1 142 ? 16.915 5.673 -10.281 1.00 92.19 142 ARG A C 1
ATOM 1087 O O . ARG A 1 142 ? 17.595 6.529 -9.722 1.00 92.19 142 ARG A O 1
ATOM 1094 N N . PHE A 1 143 ? 16.413 4.613 -9.681 1.00 90.38 143 PHE A N 1
ATOM 1095 C CA . PHE A 1 143 ? 16.568 4.305 -8.283 1.00 90.38 143 PHE A CA 1
ATOM 1096 C C . PHE A 1 143 ? 17.069 2.877 -8.115 1.00 90.38 143 PHE A C 1
ATOM 1098 O O . PHE A 1 143 ? 16.403 1.942 -8.554 1.00 90.38 143 PHE A O 1
ATOM 1105 N N . ASP A 1 144 ? 18.187 2.699 -7.421 1.00 91.00 144 ASP A N 1
ATOM 1106 C CA . ASP A 1 144 ? 18.698 1.374 -7.083 1.00 91.00 144 ASP A CA 1
ATOM 1107 C C . ASP A 1 144 ? 18.280 1.001 -5.656 1.00 91.00 144 ASP A C 1
ATOM 1109 O O . ASP A 1 144 ? 18.492 1.755 -4.702 1.00 91.00 144 ASP A O 1
ATOM 1113 N N . VAL A 1 145 ? 17.676 -0.180 -5.501 1.00 90.25 145 VAL A N 1
ATOM 1114 C CA . VAL A 1 145 ? 17.232 -0.677 -4.199 1.00 90.25 145 VAL A CA 1
ATOM 1115 C C . VAL A 1 145 ? 18.445 -1.025 -3.351 1.00 90.25 145 VAL A C 1
ATOM 1117 O O . VAL A 1 145 ? 19.232 -1.907 -3.693 1.00 90.25 145 VAL A O 1
ATOM 1120 N N . SER A 1 146 ? 18.580 -0.355 -2.207 1.00 83.88 146 SER A N 1
ATOM 1121 C CA . SER A 1 146 ? 19.668 -0.610 -1.270 1.00 83.88 146 SER A CA 1
ATOM 1122 C C . SER A 1 146 ? 19.210 -1.476 -0.087 1.00 83.88 146 SER A C 1
ATOM 1124 O O . SER A 1 146 ? 18.071 -1.364 0.379 1.00 83.88 146 SER A O 1
ATOM 1126 N N . PRO A 1 147 ? 20.105 -2.296 0.498 1.00 79.12 147 PRO A N 1
ATOM 1127 C CA . PRO A 1 147 ? 19.795 -3.041 1.719 1.00 79.12 147 PRO A CA 1
ATOM 1128 C C . PRO A 1 147 ? 19.378 -2.146 2.897 1.00 79.12 147 PRO A C 1
ATOM 1130 O O . PRO A 1 147 ? 18.580 -2.571 3.736 1.00 79.12 147 PRO A O 1
ATOM 1133 N N . SER A 1 148 ? 19.874 -0.902 2.956 1.00 77.62 148 SER A N 1
ATOM 1134 C CA . SER A 1 148 ? 19.549 0.050 4.027 1.00 77.62 148 SER A CA 1
ATOM 1135 C C . SER A 1 148 ? 18.076 0.464 4.036 1.00 77.62 148 SER A C 1
ATOM 1137 O O . SER A 1 148 ? 17.555 0.764 5.104 1.00 77.62 148 SER A O 1
ATOM 1139 N N . MET A 1 149 ? 17.370 0.381 2.901 1.00 80.88 149 MET A N 1
ATOM 1140 C CA . MET A 1 149 ? 15.927 0.648 2.846 1.00 80.88 149 MET A CA 1
ATOM 1141 C C . MET A 1 149 ? 15.121 -0.287 3.749 1.00 80.88 149 MET A C 1
ATOM 1143 O O . MET A 1 149 ? 14.086 0.110 4.278 1.00 80.88 149 MET A O 1
ATOM 1147 N N . SER A 1 150 ? 15.579 -1.530 3.943 1.00 81.75 150 SER A N 1
ATOM 1148 C CA . SER A 1 150 ? 14.895 -2.467 4.840 1.00 81.75 150 SER A CA 1
ATOM 1149 C C . SER A 1 150 ? 14.893 -1.973 6.288 1.00 81.75 150 SER A C 1
ATOM 1151 O O . SER A 1 150 ? 13.874 -2.105 6.965 1.00 81.75 150 SER A O 1
ATOM 1153 N N . ALA A 1 151 ? 15.997 -1.356 6.724 1.00 77.94 151 ALA A N 1
ATOM 1154 C CA . ALA A 1 151 ? 16.129 -0.757 8.044 1.00 77.94 151 ALA A CA 1
ATOM 1155 C C . ALA A 1 151 ? 15.264 0.504 8.167 1.00 77.94 151 ALA A C 1
ATOM 1157 O O . ALA A 1 151 ? 14.516 0.606 9.135 1.00 77.94 151 ALA A O 1
ATOM 1158 N N . SER A 1 152 ? 15.269 1.388 7.156 1.00 76.44 152 SER A N 1
ATOM 1159 C CA . SER A 1 152 ? 14.385 2.565 7.126 1.00 76.44 152 SER A CA 1
ATOM 1160 C C . SER A 1 152 ? 12.915 2.159 7.258 1.00 76.44 152 SER A C 1
ATOM 1162 O O . SER A 1 152 ? 12.186 2.696 8.083 1.00 76.44 152 SER A O 1
ATOM 1164 N N . VAL A 1 153 ? 12.467 1.155 6.493 1.00 78.25 153 VAL A N 1
ATOM 1165 C CA . VAL A 1 153 ? 11.084 0.670 6.597 1.00 78.25 153 VAL A CA 1
ATOM 1166 C C . VAL A 1 153 ? 10.810 0.030 7.959 1.00 78.25 153 VAL A C 1
ATOM 1168 O O . VAL A 1 153 ? 9.716 0.204 8.491 1.00 78.25 153 VAL A O 1
ATOM 1171 N N . ASP A 1 154 ? 11.758 -0.711 8.535 1.00 75.88 154 ASP A N 1
ATOM 1172 C CA . ASP A 1 154 ? 11.577 -1.307 9.860 1.00 75.88 154 ASP A CA 1
ATOM 1173 C C . ASP A 1 154 ? 11.442 -0.263 10.962 1.00 75.88 154 ASP A C 1
ATOM 1175 O O . ASP A 1 154 ? 10.615 -0.444 11.857 1.00 75.88 154 ASP A O 1
ATOM 1179 N N . GLU A 1 155 ? 12.197 0.829 10.897 1.00 72.69 155 GLU A N 1
ATOM 1180 C CA . GLU A 1 155 ? 12.025 1.955 11.812 1.00 72.69 155 GLU A CA 1
ATOM 1181 C C . GLU A 1 155 ? 10.626 2.556 11.663 1.00 72.69 155 GLU A C 1
ATOM 1183 O O . GLU A 1 155 ? 9.907 2.657 12.655 1.00 72.69 155 GLU A O 1
ATOM 1188 N N . LEU A 1 156 ? 10.177 2.818 10.431 1.00 70.00 156 LEU A N 1
ATOM 1189 C CA . LEU A 1 156 ? 8.851 3.384 10.171 1.00 70.00 156 LEU A CA 1
ATOM 1190 C C . LEU A 1 156 ? 7.724 2.452 10.634 1.00 70.00 156 LEU A C 1
ATOM 1192 O O . LEU A 1 156 ? 6.874 2.850 11.422 1.00 70.00 156 LEU A O 1
ATOM 1196 N N . VAL A 1 157 ? 7.718 1.186 10.212 1.00 66.62 157 VAL A N 1
ATOM 1197 C CA . VAL A 1 157 ? 6.647 0.226 10.544 1.00 66.62 157 VAL A CA 1
ATOM 1198 C C . VAL A 1 157 ? 6.580 -0.063 12.048 1.00 66.62 157 VAL A C 1
ATOM 1200 O O . VAL A 1 157 ? 5.508 -0.407 12.553 1.00 66.62 157 VAL A O 1
ATOM 1203 N N . ASN A 1 158 ? 7.695 0.074 12.771 1.00 64.12 158 ASN A N 1
ATOM 1204 C CA . ASN A 1 158 ? 7.721 -0.071 14.224 1.00 64.12 158 ASN A CA 1
ATOM 1205 C C . ASN A 1 158 ? 7.437 1.233 14.983 1.00 64.12 158 ASN A C 1
ATOM 1207 O O . ASN A 1 158 ? 7.223 1.170 16.200 1.00 64.12 158 ASN A O 1
ATOM 1211 N N . ASP A 1 159 ? 7.383 2.378 14.300 1.00 63.97 159 ASP A N 1
ATOM 1212 C CA . ASP A 1 159 ? 7.064 3.662 14.910 1.00 63.97 159 ASP A CA 1
ATOM 1213 C C . ASP A 1 159 ? 5.543 3.853 14.978 1.00 63.97 159 ASP A C 1
ATOM 1215 O O . ASP A 1 159 ? 4.852 4.200 14.015 1.00 63.97 159 ASP A O 1
ATOM 1219 N N . PHE A 1 160 ? 4.988 3.536 16.147 1.00 69.25 160 PHE A N 1
ATOM 1220 C CA . PHE A 1 160 ? 3.569 3.704 16.429 1.00 69.25 160 PHE A CA 1
ATOM 1221 C C . PHE A 1 160 ? 3.378 4.927 17.301 1.00 69.25 160 PHE A C 1
ATOM 1223 O O . PHE A 1 160 ? 3.849 4.963 18.441 1.00 69.25 160 PHE A O 1
ATOM 1230 N N . TYR A 1 161 ? 2.557 5.859 16.836 1.00 75.00 161 TYR A N 1
ATOM 1231 C CA . TYR A 1 161 ? 2.084 6.915 17.705 1.00 75.00 161 TYR A CA 1
ATOM 1232 C C . TYR A 1 161 ? 0.904 6.409 18.543 1.00 75.00 161 TYR A C 1
ATOM 1234 O O . TYR A 1 161 ? -0.014 5.734 18.056 1.00 75.00 161 TYR A O 1
ATOM 1242 N N . LYS A 1 162 ? 0.948 6.714 19.842 1.00 83.00 162 LYS A N 1
ATOM 1243 C CA . LYS A 1 162 ? -0.125 6.412 20.789 1.00 83.00 162 LYS A CA 1
ATOM 1244 C C . LYS A 1 162 ? -0.699 7.710 21.322 1.00 83.00 162 LYS A C 1
ATOM 1246 O O . LYS A 1 162 ? 0.041 8.552 21.818 1.00 83.00 162 LYS A O 1
ATOM 1251 N N . TYR A 1 163 ? -2.016 7.829 21.282 1.00 87.44 163 TYR A N 1
ATOM 1252 C CA . TYR A 1 163 ? -2.728 8.963 21.858 1.00 87.44 163 TYR A CA 1
ATOM 1253 C C . TYR A 1 163 ? -4.064 8.520 22.428 1.00 87.44 163 TYR A C 1
ATOM 1255 O O . TYR A 1 163 ? -4.651 7.532 21.981 1.00 87.44 163 TYR A O 1
ATOM 1263 N N . HIS A 1 164 ? -4.552 9.254 23.423 1.00 93.19 164 HIS A N 1
ATOM 1264 C CA . HIS A 1 164 ? -5.921 9.075 23.879 1.00 93.19 164 HIS A CA 1
ATOM 1265 C C . HIS A 1 164 ? -6.865 9.733 22.887 1.00 93.19 164 HIS A C 1
ATOM 1267 O O . HIS A 1 164 ? -6.692 10.891 22.508 1.00 93.19 164 HIS A O 1
ATOM 1273 N N . GLY A 1 165 ? -7.872 8.988 22.466 1.00 92.56 165 GLY A N 1
ATOM 1274 C CA . GLY A 1 165 ? -8.842 9.486 21.517 1.00 92.56 165 GLY A CA 1
ATOM 1275 C C . GLY A 1 165 ? -10.075 8.615 21.484 1.00 92.56 165 GLY A C 1
ATOM 1276 O O . GLY A 1 165 ? -10.222 7.662 22.251 1.00 92.56 165 GLY A O 1
ATOM 1277 N N . SER A 1 166 ? -10.969 8.958 20.565 1.00 91.75 166 SER A N 1
ATOM 1278 C CA . SER A 1 166 ? -12.193 8.203 20.361 1.00 91.75 166 SER A CA 1
ATOM 1279 C C . SER A 1 166 ? -12.393 7.789 18.920 1.00 91.75 166 SER A C 1
ATOM 1281 O O . SER A 1 166 ? -11.884 8.407 17.979 1.00 91.75 166 SER A O 1
ATOM 1283 N N . ILE A 1 167 ? -13.107 6.682 18.766 1.00 91.56 167 ILE A N 1
ATOM 1284 C CA . ILE A 1 167 ? -13.549 6.158 17.487 1.00 91.56 167 ILE A CA 1
ATOM 1285 C C . ILE A 1 167 ? -15.022 5.807 17.612 1.00 91.56 167 ILE A C 1
ATOM 1287 O O . ILE A 1 167 ? -15.480 5.274 18.624 1.00 91.56 167 ILE A O 1
ATOM 1291 N N . GLU A 1 168 ? -15.736 6.088 16.537 1.00 92.06 168 GLU A N 1
ATOM 1292 C CA . GLU A 1 168 ? -17.116 5.704 16.355 1.00 92.06 168 GLU A CA 1
ATOM 1293 C C . GLU A 1 168 ? -17.217 4.545 15.358 1.00 92.06 168 GLU A C 1
ATOM 1295 O O . GLU A 1 168 ? -16.493 4.498 14.355 1.00 92.06 168 GLU A O 1
ATOM 1300 N N . GLY A 1 169 ? -18.111 3.600 15.627 1.00 92.56 169 GLY A N 1
ATOM 1301 C CA . GLY A 1 169 ? -18.388 2.521 14.693 1.00 92.56 169 GLY A CA 1
ATOM 1302 C C . GLY A 1 169 ? -19.457 1.565 15.188 1.00 92.56 169 GLY A C 1
ATOM 1303 O O . GLY A 1 169 ? -20.049 1.754 16.247 1.00 92.56 169 GLY A O 1
ATOM 1304 N N . ARG A 1 170 ? -19.696 0.505 14.420 1.00 93.94 170 ARG A N 1
ATOM 1305 C CA . ARG A 1 170 ? -20.608 -0.579 14.797 1.00 93.94 170 ARG A CA 1
ATOM 1306 C C . ARG A 1 170 ? -19.824 -1.727 15.417 1.00 93.94 170 ARG A C 1
ATOM 1308 O O . ARG A 1 170 ? -18.865 -2.194 14.801 1.00 93.94 170 ARG A O 1
ATOM 1315 N N . LEU A 1 171 ? -20.211 -2.196 16.602 1.00 94.81 171 LEU A N 1
ATOM 1316 C CA . LEU A 1 171 ? -19.575 -3.363 17.220 1.00 94.81 171 LEU A CA 1
ATOM 1317 C C . LEU A 1 171 ? -20.037 -4.628 16.489 1.00 94.81 171 LEU A C 1
ATOM 1319 O O . LEU A 1 171 ? -21.212 -4.975 16.532 1.00 94.81 171 LEU A O 1
ATOM 1323 N N . VAL A 1 172 ? -19.120 -5.324 15.815 1.00 95.06 172 VAL A N 1
ATOM 1324 C CA . VAL A 1 172 ? -19.469 -6.460 14.938 1.00 95.06 172 VAL A CA 1
ATOM 1325 C C . VAL A 1 172 ? -19.169 -7.831 15.537 1.00 95.06 172 VAL A C 1
ATOM 1327 O O . VAL A 1 172 ? -19.770 -8.822 15.137 1.00 95.06 172 VAL A O 1
ATOM 1330 N N . SER A 1 173 ? -18.218 -7.922 16.466 1.00 93.44 173 SER A N 1
ATOM 1331 C CA . SER A 1 173 ? -17.808 -9.204 17.043 1.00 93.44 173 SER A CA 1
ATOM 1332 C C . SER A 1 173 ? -17.131 -9.021 18.389 1.00 93.44 173 SER A C 1
ATOM 1334 O O . SER A 1 173 ? -16.424 -8.035 18.590 1.00 93.44 173 SER A O 1
ATOM 1336 N N . ILE A 1 174 ? -17.252 -10.021 19.259 1.00 93.69 174 ILE A N 1
ATOM 1337 C CA . ILE A 1 174 ? -16.520 -10.123 20.525 1.00 93.69 174 ILE A CA 1
ATOM 1338 C C . ILE A 1 174 ? -15.758 -11.446 20.527 1.00 93.69 174 ILE A C 1
ATOM 1340 O O . ILE A 1 174 ? -16.318 -12.491 20.205 1.00 93.69 174 ILE A O 1
ATOM 1344 N N . SER A 1 175 ? -14.485 -11.408 20.909 1.00 89.94 175 SER A N 1
ATOM 1345 C CA . SER A 1 175 ? -13.636 -12.581 21.080 1.00 89.94 175 SER A CA 1
ATOM 1346 C C . SER A 1 175 ? -13.082 -12.634 22.498 1.00 89.94 175 SER A C 1
ATOM 1348 O O . SER A 1 175 ? -12.556 -11.655 23.028 1.00 89.94 175 SER A O 1
ATOM 1350 N N . VAL A 1 176 ? -13.188 -13.813 23.108 1.00 89.00 176 VAL A N 1
ATOM 1351 C CA . VAL A 1 176 ? -12.685 -14.109 24.458 1.00 89.00 176 VAL A CA 1
ATOM 1352 C C . VAL A 1 176 ? -11.539 -15.126 24.444 1.00 89.00 176 VAL A C 1
ATOM 1354 O O . VAL A 1 176 ? -11.119 -15.595 25.499 1.00 89.00 176 VAL A O 1
ATOM 1357 N N . VAL A 1 177 ? -11.028 -15.480 23.260 1.00 76.56 177 VAL A N 1
ATOM 13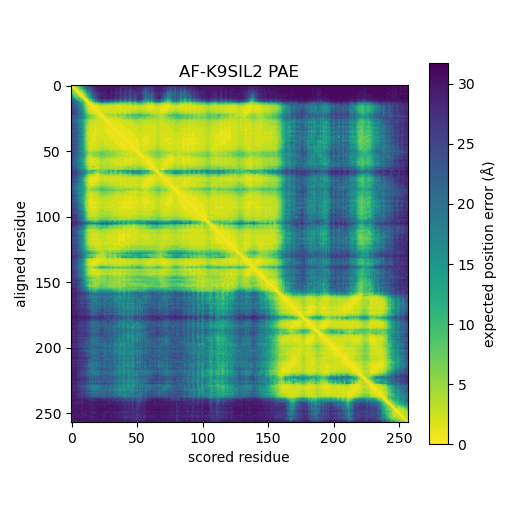58 C CA . VAL A 1 177 ? -9.975 -16.490 23.087 1.00 76.56 177 VAL A CA 1
ATOM 1359 C C . VAL A 1 177 ? -8.598 -15.819 23.104 1.00 76.56 177 VAL A C 1
ATOM 1361 O O . VAL A 1 177 ? -8.337 -14.910 22.317 1.00 76.56 177 VAL A O 1
ATOM 1364 N N . LYS A 1 178 ? -7.704 -16.291 23.988 1.00 64.00 178 LYS A N 1
ATOM 1365 C CA . LYS A 1 178 ? -6.362 -15.748 24.309 1.00 64.00 178 LYS A CA 1
ATOM 1366 C C . LYS A 1 178 ? -6.371 -14.340 24.921 1.00 64.00 178 LYS A C 1
ATOM 1368 O O . LYS A 1 178 ? -5.892 -14.185 26.034 1.00 64.00 178 LYS A O 1
ATOM 1373 N N . ASN A 1 179 ? -6.945 -13.353 24.231 1.00 76.06 179 ASN A N 1
ATOM 1374 C CA . ASN A 1 179 ? -7.057 -11.961 24.676 1.00 76.06 179 ASN A CA 1
ATOM 1375 C C . ASN A 1 179 ? -8.483 -11.456 24.462 1.00 76.06 179 ASN A C 1
ATOM 1377 O O . ASN A 1 179 ? -9.043 -11.638 23.382 1.00 76.06 179 ASN A O 1
ATOM 1381 N N . ILE A 1 180 ? -9.055 -10.782 25.458 1.00 87.56 180 ILE A N 1
ATOM 1382 C CA . ILE A 1 180 ? -10.423 -10.265 25.380 1.00 87.56 180 ILE A CA 1
ATOM 1383 C C . ILE A 1 180 ? -10.442 -9.002 24.517 1.00 87.56 180 ILE A C 1
ATOM 1385 O O . ILE A 1 180 ? -9.741 -8.026 24.794 1.00 87.56 180 ILE A O 1
ATOM 1389 N N . ASN A 1 181 ? -11.207 -9.048 23.430 1.00 92.62 181 ASN A N 1
ATOM 1390 C CA . ASN A 1 181 ? -11.311 -7.952 22.478 1.00 92.62 181 ASN A CA 1
ATOM 1391 C C . ASN A 1 181 ? -12.659 -7.956 21.754 1.00 92.62 181 ASN A C 1
ATOM 1393 O O . ASN A 1 181 ? -13.329 -8.983 21.672 1.00 92.62 181 ASN A O 1
ATOM 1397 N N . PHE A 1 182 ? -13.057 -6.803 21.232 1.00 94.69 182 PHE A N 1
ATOM 1398 C CA . PHE A 1 182 ? -14.146 -6.681 20.273 1.00 94.69 182 PHE A CA 1
ATOM 1399 C C . PHE A 1 182 ? -13.638 -5.980 19.016 1.00 94.69 182 PHE A C 1
ATOM 1401 O O . PHE A 1 182 ? -12.599 -5.321 19.047 1.00 94.69 182 PHE A O 1
ATOM 1408 N N . CYS A 1 183 ? -14.354 -6.126 17.907 1.00 92.44 183 CYS A N 1
ATOM 1409 C CA . CYS A 1 183 ? -14.058 -5.397 16.677 1.00 92.44 183 CYS A CA 1
ATOM 1410 C C . CYS A 1 183 ? -15.161 -4.378 16.409 1.00 92.44 183 CYS A C 1
ATOM 1412 O O . CYS A 1 183 ? -16.346 -4.715 16.488 1.00 92.44 183 CYS A O 1
ATOM 1414 N N . ILE A 1 184 ? -14.764 -3.158 16.055 1.00 93.56 184 ILE A N 1
ATOM 1415 C CA . ILE A 1 184 ? -15.669 -2.126 15.545 1.00 93.56 184 ILE A CA 1
ATOM 1416 C C . ILE A 1 184 ? -15.430 -1.928 14.057 1.00 93.56 184 ILE A C 1
ATOM 1418 O O . ILE A 1 184 ? -14.285 -1.880 13.612 1.00 93.56 184 ILE A O 1
ATOM 1422 N N . ARG A 1 185 ? -16.503 -1.803 13.282 1.00 92.06 185 ARG A N 1
ATOM 1423 C CA . ARG A 1 185 ? -16.435 -1.313 11.906 1.00 92.06 185 ARG A CA 1
ATOM 1424 C C . ARG A 1 185 ? -16.654 0.194 11.924 1.00 92.06 185 ARG A C 1
ATOM 1426 O O . ARG A 1 185 ? -17.730 0.631 12.327 1.00 92.06 185 ARG A O 1
ATOM 1433 N N . THR A 1 186 ? -15.646 0.972 11.539 1.00 86.25 186 THR A N 1
ATOM 1434 C CA . THR A 1 186 ? -15.706 2.440 11.599 1.00 86.25 186 THR A CA 1
ATOM 1435 C C . THR A 1 186 ? -16.709 3.008 10.606 1.00 86.25 186 THR A C 1
ATOM 1437 O O . THR A 1 186 ? -16.829 2.516 9.484 1.00 86.25 186 THR A O 1
ATOM 1440 N N . THR A 1 187 ? -17.412 4.066 11.007 1.00 75.44 187 THR A N 1
ATOM 1441 C CA . THR A 1 187 ? -18.412 4.730 10.157 1.00 75.44 187 THR A CA 1
ATOM 1442 C C . THR A 1 187 ? -17.748 5.482 8.999 1.00 75.44 187 THR A C 1
ATOM 1444 O O . THR A 1 187 ? -18.212 5.397 7.868 1.00 75.44 187 THR A O 1
ATOM 1447 N N . ALA A 1 188 ? -16.616 6.149 9.260 1.00 71.56 188 ALA A N 1
ATOM 1448 C CA . ALA A 1 188 ? -15.928 6.990 8.277 1.00 71.56 188 ALA A CA 1
ATOM 1449 C C . ALA A 1 188 ? -15.192 6.200 7.180 1.00 71.56 188 ALA A C 1
ATOM 1451 O O . ALA A 1 188 ? -15.245 6.570 6.016 1.00 71.56 188 ALA A O 1
ATOM 1452 N N . GLN A 1 189 ? -14.496 5.118 7.545 1.00 67.12 189 GLN A N 1
ATOM 1453 C CA . GLN A 1 189 ? -13.568 4.416 6.642 1.00 67.12 189 GLN A CA 1
ATOM 1454 C C . GLN A 1 189 ? -14.003 2.975 6.340 1.00 67.12 189 GLN A C 1
ATOM 1456 O O . GLN A 1 189 ? -13.313 2.265 5.617 1.00 67.12 189 GLN A O 1
ATOM 1461 N N . LYS A 1 190 ? -15.109 2.501 6.936 1.00 76.38 190 LYS A N 1
ATOM 1462 C CA . LYS A 1 190 ? -15.591 1.108 6.851 1.00 76.38 190 LYS A CA 1
ATOM 1463 C C . LYS A 1 190 ? -14.541 0.048 7.243 1.00 76.38 190 LYS A C 1
ATOM 1465 O O . LYS A 1 190 ? -14.718 -1.134 6.946 1.00 76.38 190 LYS A O 1
ATOM 1470 N N . LYS A 1 191 ? -13.483 0.436 7.968 1.00 80.38 191 LYS A N 1
ATOM 1471 C CA . LYS A 1 191 ? -12.389 -0.448 8.407 1.00 80.38 191 LYS A CA 1
ATOM 1472 C C . LYS A 1 191 ? -12.738 -1.152 9.716 1.00 80.38 191 LYS A C 1
ATOM 1474 O O . LYS A 1 191 ? -13.447 -0.603 10.559 1.00 80.38 191 LYS A O 1
ATOM 1479 N N . LEU A 1 192 ? -12.236 -2.375 9.890 1.00 86.88 192 LEU A N 1
ATOM 1480 C CA . LEU A 1 192 ? -12.353 -3.128 11.140 1.00 86.88 192 LEU A CA 1
ATOM 1481 C C . LEU A 1 192 ? -11.191 -2.783 12.070 1.00 86.88 192 LEU A C 1
ATOM 1483 O O . LEU A 1 192 ? -10.041 -3.052 11.742 1.00 86.88 192 LEU A O 1
ATO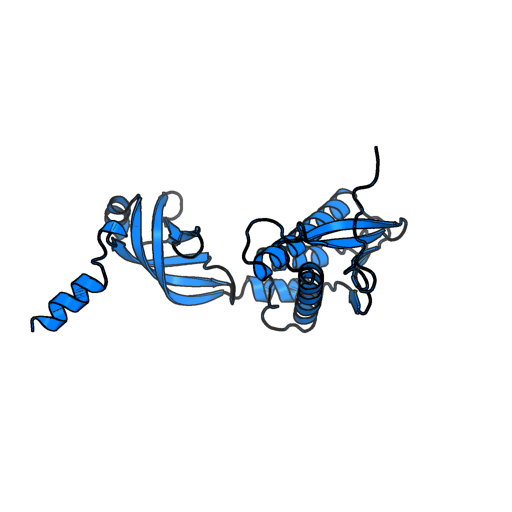M 1487 N N . ILE A 1 193 ? -11.502 -2.240 13.244 1.00 89.38 193 ILE A N 1
ATOM 1488 C CA . ILE A 1 193 ? -10.518 -1.915 14.277 1.00 89.38 193 ILE A CA 1
ATOM 1489 C C . ILE A 1 193 ? -10.697 -2.862 15.454 1.00 89.38 193 ILE A C 1
ATOM 1491 O O . ILE A 1 193 ? -11.807 -3.055 15.957 1.00 89.38 193 ILE A O 1
ATOM 1495 N N . LYS A 1 194 ? -9.583 -3.438 15.909 1.00 90.56 194 LYS A N 1
ATOM 1496 C CA . LYS A 1 194 ? -9.547 -4.316 17.077 1.00 90.56 194 LYS A CA 1
ATOM 1497 C C . LYS A 1 194 ? -9.425 -3.499 18.360 1.00 90.56 194 LYS A C 1
ATOM 1499 O O . LYS A 1 194 ? -8.492 -2.719 18.537 1.00 90.56 194 LYS A O 1
ATOM 1504 N N . CYS A 1 195 ? -10.327 -3.738 19.293 1.00 92.81 195 CYS A N 1
ATOM 1505 C CA . CYS A 1 195 ? -10.413 -3.027 20.555 1.00 92.81 195 CYS A CA 1
ATOM 1506 C C . CYS A 1 195 ? -10.202 -4.014 21.706 1.00 92.81 195 CYS A C 1
ATOM 1508 O O . CYS A 1 195 ? -11.045 -4.873 21.958 1.00 92.81 195 CYS A O 1
ATOM 1510 N N . SER A 1 196 ? -9.061 -3.935 22.390 1.00 92.88 196 SER A N 1
ATOM 1511 C CA . SER A 1 196 ? -8.781 -4.738 23.587 1.00 92.88 196 SER A CA 1
ATOM 1512 C C . SER A 1 196 ? -9.359 -4.063 24.822 1.00 92.88 196 SER A C 1
ATOM 1514 O O . SER A 1 196 ? -9.185 -2.857 24.985 1.00 92.88 196 SER A O 1
ATOM 1516 N N . PHE A 1 197 ? -9.989 -4.827 25.707 1.00 92.12 197 PHE A N 1
ATOM 1517 C CA . PHE A 1 197 ? -10.665 -4.289 26.886 1.00 92.12 197 PHE A CA 1
ATOM 1518 C C . PHE A 1 197 ? -10.502 -5.215 28.101 1.00 92.12 197 PHE A C 1
ATOM 1520 O O . PHE A 1 197 ? -10.126 -6.382 27.966 1.00 92.12 197 PHE A O 1
ATOM 1527 N N . LYS A 1 198 ? -10.761 -4.692 29.305 1.00 91.75 198 LYS A N 1
ATOM 1528 C CA . LYS A 1 198 ? -10.671 -5.463 30.558 1.00 91.75 198 LYS A CA 1
ATOM 1529 C C . LYS A 1 198 ? -11.847 -6.429 30.698 1.00 91.75 198 LYS A C 1
ATOM 1531 O O . LYS A 1 198 ? -12.964 -6.093 30.326 1.00 91.75 198 LYS A O 1
ATOM 1536 N N . ARG A 1 199 ? -11.633 -7.602 31.310 1.00 89.75 199 ARG A N 1
ATOM 1537 C CA . ARG A 1 199 ? -12.684 -8.625 31.521 1.00 89.75 199 ARG A CA 1
ATOM 1538 C C . ARG A 1 199 ? -13.951 -8.049 32.169 1.00 89.75 199 ARG A C 1
ATOM 1540 O O . ARG A 1 199 ? -15.034 -8.492 31.806 1.00 89.75 199 ARG A O 1
ATOM 1547 N N . GLU A 1 200 ? -13.824 -7.075 33.070 1.00 92.69 200 GLU A N 1
ATOM 1548 C CA . GLU A 1 200 ? -14.962 -6.417 33.734 1.00 92.69 200 GLU A CA 1
ATOM 1549 C C . GLU A 1 200 ? -15.958 -5.777 32.750 1.00 92.69 200 GLU A C 1
ATOM 1551 O O . GLU A 1 200 ? -17.158 -5.794 32.999 1.00 92.69 200 GLU A O 1
ATOM 1556 N N . MET A 1 201 ? -15.488 -5.272 31.604 1.00 91.62 201 MET A N 1
ATOM 1557 C CA . MET A 1 201 ? -16.336 -4.611 30.601 1.00 91.62 201 MET A CA 1
ATOM 1558 C C . MET A 1 201 ? -17.029 -5.605 29.653 1.00 91.62 201 MET A C 1
ATOM 1560 O O . MET A 1 20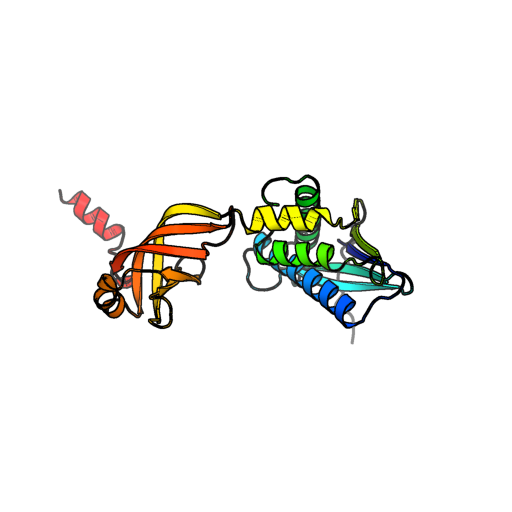1 ? -17.713 -5.199 28.717 1.00 91.62 201 MET A O 1
ATOM 1564 N N . LEU A 1 202 ? -16.839 -6.917 29.841 1.00 92.69 202 LEU A N 1
ATOM 1565 C CA . LEU A 1 202 ? -17.363 -7.937 28.930 1.00 92.69 202 LEU A CA 1
ATOM 1566 C C . LEU A 1 202 ? -18.889 -7.973 28.894 1.00 92.69 202 LEU A C 1
ATOM 1568 O O . LEU A 1 202 ? -19.456 -8.085 27.809 1.00 92.69 202 LEU A O 1
ATOM 1572 N N . GLU A 1 203 ? -19.546 -7.887 30.051 1.00 93.19 203 GLU A N 1
ATOM 1573 C CA . GLU A 1 203 ? -21.012 -7.904 30.101 1.00 93.19 203 GLU A CA 1
ATOM 1574 C C . GLU A 1 203 ? -21.612 -6.654 29.458 1.00 93.19 203 GLU A C 1
ATOM 1576 O O . GLU A 1 203 ? -22.589 -6.758 28.722 1.00 93.19 203 GLU A O 1
ATOM 1581 N N . GLU A 1 204 ? -20.972 -5.499 29.638 1.00 91.50 204 GLU A N 1
ATOM 1582 C CA . GLU A 1 204 ? -21.357 -4.265 28.956 1.00 91.50 204 GLU A CA 1
ATOM 1583 C C . GLU A 1 204 ? -21.168 -4.385 27.432 1.00 91.50 204 GLU A C 1
ATOM 1585 O O . GLU A 1 204 ? -22.100 -4.150 26.665 1.00 91.50 204 GLU A O 1
ATOM 1590 N N . ALA A 1 205 ? -19.998 -4.841 26.972 1.00 91.75 205 ALA A N 1
ATOM 1591 C CA . ALA A 1 205 ? -19.705 -4.975 25.545 1.00 91.75 205 ALA A CA 1
ATOM 1592 C C . ALA A 1 205 ? -20.679 -5.926 24.823 1.00 91.75 205 ALA A C 1
ATOM 1594 O O . ALA A 1 205 ? -21.077 -5.654 23.689 1.00 91.75 205 ALA A O 1
ATOM 1595 N N . LYS A 1 206 ? -21.106 -7.019 25.477 1.00 93.62 206 LYS A N 1
ATOM 1596 C CA . LYS A 1 206 ? -22.108 -7.956 24.932 1.00 93.62 206 LYS A CA 1
ATOM 1597 C C . LYS A 1 206 ? -23.438 -7.276 24.614 1.00 93.62 206 LYS A C 1
ATOM 1599 O O . LYS A 1 206 ? -24.062 -7.620 23.614 1.00 93.62 206 LYS A O 1
ATOM 1604 N N . GLN A 1 207 ? -23.862 -6.306 25.423 1.00 93.94 207 GLN A N 1
ATOM 1605 C CA . GLN A 1 207 ? -25.123 -5.580 25.218 1.00 93.94 207 GLN A CA 1
ATOM 1606 C C . GLN A 1 207 ? -25.083 -4.633 24.013 1.00 93.94 207 GLN A C 1
ATOM 1608 O O . GLN A 1 207 ? -26.132 -4.145 23.573 1.00 93.94 207 GLN A O 1
ATOM 1613 N N . TYR A 1 208 ? -23.885 -4.353 23.497 1.00 94.75 208 TYR A N 1
ATOM 1614 C CA . TYR A 1 208 ? -23.654 -3.426 22.396 1.00 94.75 208 TYR A CA 1
ATOM 1615 C C . TYR A 1 208 ? -23.326 -4.120 21.074 1.00 94.75 208 TYR A C 1
ATOM 1617 O O . TYR A 1 208 ? -23.038 -3.433 20.095 1.00 94.75 208 TYR A O 1
ATOM 1625 N N . ILE A 1 209 ? -23.394 -5.456 21.013 1.00 94.00 209 ILE A N 1
ATOM 1626 C CA . ILE A 1 209 ? -23.266 -6.181 19.747 1.00 94.00 209 ILE A CA 1
ATOM 1627 C C . ILE A 1 209 ? -24.288 -5.661 18.736 1.00 94.00 209 ILE A C 1
ATOM 1629 O O . ILE A 1 209 ? -25.451 -5.435 19.066 1.00 94.00 209 ILE A O 1
ATOM 1633 N N . ASP A 1 210 ? -23.817 -5.427 17.516 1.00 92.19 210 ASP A N 1
ATOM 1634 C CA . ASP A 1 210 ? -24.576 -4.862 16.404 1.00 92.19 210 ASP A CA 1
ATOM 1635 C C . ASP A 1 210 ? -25.101 -3.424 16.615 1.00 92.19 210 ASP A C 1
ATOM 1637 O O . ASP A 1 210 ? -25.776 -2.874 15.743 1.00 92.19 210 ASP A O 1
ATOM 1641 N N . LYS A 1 211 ? -24.733 -2.757 17.718 1.00 92.44 211 LYS A N 1
ATOM 1642 C CA . LYS A 1 211 ? -25.076 -1.351 17.975 1.00 92.44 211 LYS A CA 1
ATOM 1643 C C . LYS A 1 211 ? -23.972 -0.406 17.510 1.00 92.44 211 LYS A C 1
ATOM 1645 O O . LYS A 1 211 ? -22.793 -0.769 17.443 1.00 92.44 211 LYS A O 1
ATOM 1650 N N . ARG A 1 212 ? -24.365 0.835 17.210 1.00 92.94 212 ARG A N 1
ATOM 1651 C CA . ARG A 1 212 ? -23.434 1.953 17.042 1.00 92.94 212 ARG A CA 1
ATOM 1652 C C . ARG A 1 212 ? -22.869 2.312 18.412 1.00 92.94 212 ARG A C 1
ATOM 1654 O O . ARG A 1 212 ? -23.614 2.440 19.382 1.00 92.94 212 ARG A O 1
ATOM 1661 N N . VAL A 1 213 ? -21.554 2.432 18.500 1.00 94.62 213 VAL A N 1
ATOM 1662 C CA . VAL A 1 213 ? -20.840 2.652 19.754 1.00 94.62 213 VAL A CA 1
ATOM 1663 C C . VAL A 1 213 ? -19.801 3.749 19.609 1.00 94.62 213 VAL A C 1
ATOM 1665 O O . VAL A 1 213 ? -19.134 3.887 18.582 1.00 94.62 213 VAL A O 1
ATOM 1668 N N . TYR A 1 214 ? -19.649 4.495 20.693 1.00 94.31 214 TYR A N 1
ATOM 1669 C CA . TYR A 1 214 ? -18.514 5.355 20.957 1.00 94.31 214 TYR A CA 1
ATOM 1670 C C . TYR A 1 214 ? -17.500 4.574 21.790 1.00 94.31 214 TYR A C 1
ATOM 1672 O O . TYR A 1 214 ? -17.846 4.031 22.843 1.00 94.31 214 TYR A O 1
ATOM 1680 N N . VAL A 1 215 ? -16.251 4.526 21.334 1.00 95.00 215 VAL A N 1
ATOM 1681 C CA . VAL A 1 215 ? -15.149 3.862 22.035 1.00 95.00 215 VAL A CA 1
ATOM 1682 C C . VAL A 1 215 ? -14.053 4.881 22.293 1.00 95.00 215 VAL A C 1
ATOM 1684 O O . VAL A 1 215 ? -13.536 5.478 21.351 1.00 95.00 215 VAL A O 1
ATOM 1687 N N . TYR A 1 216 ? -13.678 5.052 23.557 1.00 95.00 216 TYR A N 1
ATOM 1688 C CA . TYR A 1 216 ? -12.571 5.902 23.985 1.00 95.00 216 TYR A CA 1
ATOM 1689 C C . TYR A 1 216 ? -11.474 5.074 24.645 1.00 95.00 216 TYR A C 1
ATOM 1691 O O . TYR A 1 216 ? -11.744 4.105 25.365 1.00 95.00 216 TYR A O 1
ATOM 1699 N N . GLY A 1 217 ? -10.232 5.472 24.404 1.00 94.81 217 GLY A N 1
ATOM 1700 C CA . GLY A 1 217 ? -9.069 4.906 25.063 1.00 94.81 217 GLY A CA 1
ATOM 1701 C C . GLY A 1 217 ? -7.781 5.225 24.322 1.00 94.81 217 GLY A C 1
ATOM 1702 O O . GLY A 1 217 ? -7.727 6.141 23.497 1.00 94.81 217 GLY A O 1
ATOM 1703 N N . LEU A 1 218 ? -6.741 4.448 24.608 1.00 91.69 218 LEU A N 1
ATOM 1704 C CA . LEU A 1 218 ? -5.435 4.615 23.984 1.00 91.69 218 LEU A CA 1
ATOM 1705 C C . LEU A 1 218 ? -5.447 4.003 22.578 1.00 91.69 218 LEU A C 1
ATOM 1707 O O . LEU A 1 218 ? -5.462 2.779 22.408 1.00 91.69 218 LEU A O 1
ATOM 1711 N N . ILE A 1 219 ? -5.454 4.861 21.563 1.00 90.38 219 ILE A N 1
ATOM 1712 C CA . ILE A 1 219 ? -5.392 4.479 20.155 1.00 90.38 219 ILE A CA 1
ATOM 1713 C C . ILE A 1 219 ? -3.930 4.252 19.792 1.00 90.38 219 ILE A C 1
ATOM 1715 O O . ILE A 1 219 ? -3.078 5.105 20.031 1.00 90.38 219 ILE A O 1
ATOM 1719 N N . ARG A 1 220 ? -3.648 3.098 19.186 1.00 84.50 220 ARG A N 1
ATOM 1720 C CA . ARG A 1 220 ? -2.382 2.820 18.509 1.00 84.50 220 ARG A CA 1
ATOM 1721 C C . ARG A 1 220 ? -2.604 2.981 17.015 1.00 84.50 220 ARG A C 1
ATOM 1723 O O . ARG A 1 220 ? -3.417 2.262 16.429 1.00 84.50 220 ARG A O 1
ATOM 1730 N N . GLN A 1 221 ? -1.874 3.907 16.422 1.00 80.38 221 GLN A N 1
ATOM 1731 C CA . GLN A 1 221 ? -1.951 4.236 15.009 1.00 80.38 221 GLN A CA 1
ATOM 1732 C C . GLN A 1 221 ? -0.536 4.203 14.426 1.00 80.38 221 GLN A C 1
ATOM 1734 O O . GLN A 1 221 ? 0.430 4.550 15.106 1.00 80.38 221 GLN A O 1
ATOM 1739 N N . ILE A 1 222 ? -0.418 3.724 13.192 1.00 68.62 222 ILE A N 1
ATOM 1740 C CA . ILE A 1 222 ? 0.810 3.904 12.408 1.00 68.62 222 ILE A CA 1
ATOM 1741 C C . ILE A 1 222 ? 0.869 5.382 12.033 1.00 68.62 222 ILE A C 1
ATOM 1743 O O . ILE A 1 222 ? -0.167 5.941 11.680 1.00 68.62 222 ILE A O 1
ATOM 1747 N N . TYR A 1 223 ? 2.020 6.036 12.156 1.00 56.22 223 TYR A N 1
ATOM 1748 C CA . TYR A 1 223 ? 2.131 7.460 11.825 1.00 56.22 223 TYR A CA 1
ATOM 1749 C C . TYR A 1 223 ? 1.640 7.701 10.379 1.00 56.22 223 TYR A C 1
ATOM 1751 O O . TYR A 1 223 ? 1.982 6.940 9.481 1.00 56.22 223 TYR A O 1
ATOM 1759 N N . HIS A 1 224 ? 0.718 8.656 10.183 1.00 56.56 224 HIS A N 1
ATOM 1760 C CA . HIS A 1 224 ? -0.036 8.881 8.927 1.00 56.56 224 HIS A CA 1
ATOM 1761 C C . HIS A 1 224 ? -0.795 7.677 8.323 1.00 56.56 224 HIS A C 1
ATOM 1763 O O . HIS A 1 224 ? -1.316 7.768 7.219 1.00 56.56 224 HIS A O 1
ATOM 1769 N N . GLY A 1 225 ? -0.932 6.570 9.052 1.00 63.06 225 GLY A N 1
ATOM 1770 C CA . GLY A 1 225 ? -1.576 5.349 8.580 1.00 63.06 225 GLY A CA 1
ATOM 1771 C C . GLY A 1 225 ? -2.847 4.982 9.339 1.00 63.06 225 GLY A C 1
ATOM 1772 O O . GLY A 1 225 ? -3.446 5.770 10.078 1.00 63.06 225 GLY A O 1
ATOM 1773 N N . ASP A 1 226 ? -3.256 3.727 9.174 1.00 65.19 226 ASP A N 1
ATOM 1774 C CA . ASP A 1 226 ? -4.472 3.210 9.783 1.00 65.19 226 ASP A CA 1
ATOM 1775 C C . ASP A 1 226 ? -4.401 3.124 11.307 1.00 65.19 226 ASP A C 1
ATOM 1777 O O . ASP A 1 226 ? -3.380 2.795 11.924 1.00 65.19 226 ASP A O 1
ATOM 1781 N N . LYS A 1 227 ? -5.558 3.354 11.932 1.00 68.62 227 LYS A N 1
ATOM 1782 C CA . LYS A 1 227 ? -5.767 3.022 13.340 1.00 68.62 227 LYS A CA 1
ATOM 1783 C C . LYS A 1 227 ? -5.725 1.501 13.479 1.00 68.62 227 LYS A C 1
ATOM 1785 O O . LYS A 1 227 ? -6.626 0.804 13.018 1.00 68.62 227 LYS A O 1
ATOM 1790 N N . LEU A 1 228 ? -4.693 0.986 14.140 1.00 74.44 228 LEU A N 1
ATOM 1791 C CA . LEU A 1 228 ? -4.480 -0.455 14.282 1.00 74.44 228 LEU A CA 1
ATOM 1792 C C . LEU A 1 228 ? -5.347 -1.059 15.377 1.00 74.44 228 LEU A C 1
ATOM 1794 O O . LEU A 1 228 ? -5.911 -2.145 15.225 1.00 74.44 228 LEU A O 1
ATOM 1798 N N . SER A 1 229 ? -5.403 -0.380 16.520 1.00 85.00 229 SER A N 1
ATOM 1799 C CA . SER A 1 229 ? -6.083 -0.913 17.691 1.00 85.00 229 SER A CA 1
ATOM 1800 C C . SER A 1 229 ? -6.406 0.151 18.721 1.00 85.00 229 SER A C 1
ATOM 1802 O O . SER A 1 229 ? -5.750 1.190 18.779 1.00 85.00 229 SER A O 1
ATOM 1804 N N . VAL A 1 230 ? -7.348 -0.172 19.600 1.00 91.69 230 VAL A N 1
ATOM 1805 C CA . VAL A 1 230 ? -7.690 0.646 20.768 1.00 91.69 230 VAL A CA 1
ATOM 1806 C C . VAL A 1 230 ? -7.544 -0.189 22.027 1.00 91.69 230 VAL A C 1
ATOM 1808 O O . VAL A 1 230 ? -8.103 -1.284 22.111 1.00 91.69 230 VAL A O 1
ATOM 1811 N N . GLN A 1 231 ? -6.845 0.333 23.027 1.00 93.50 231 GLN A N 1
ATOM 1812 C CA . GLN A 1 231 ? -6.971 -0.149 24.395 1.00 93.50 231 GLN A CA 1
ATOM 1813 C C . GLN A 1 231 ? -8.110 0.620 25.061 1.00 93.50 231 GLN A C 1
ATOM 1815 O O . GLN A 1 231 ? -7.974 1.799 25.371 1.00 93.50 231 GLN A O 1
ATOM 1820 N N . VAL A 1 232 ? -9.256 -0.043 25.200 1.00 94.88 232 VAL A N 1
ATOM 1821 C CA . VAL A 1 232 ? -10.525 0.576 25.581 1.00 94.88 232 VAL A CA 1
ATOM 1822 C C . VAL A 1 232 ? -10.521 0.937 27.056 1.00 94.88 232 VAL A C 1
ATOM 1824 O O . VAL A 1 232 ? -10.276 0.093 27.919 1.00 94.88 232 VAL A O 1
ATOM 1827 N N . GLU A 1 233 ? -10.865 2.189 27.319 1.00 95.06 233 GLU A N 1
ATOM 1828 C CA . GLU A 1 233 ? -11.126 2.725 28.652 1.00 95.06 233 GLU A CA 1
ATOM 1829 C C . GLU A 1 233 ? -12.621 2.939 28.869 1.00 95.06 233 GLU A C 1
ATOM 1831 O O . GLU A 1 233 ? -13.119 2.803 29.982 1.00 95.06 233 GLU A O 1
ATOM 1836 N N . THR A 1 234 ? -13.359 3.279 27.812 1.00 94.25 234 THR A N 1
ATOM 1837 C CA . THR A 1 234 ? -14.803 3.508 27.880 1.00 94.25 234 THR A CA 1
ATOM 1838 C C . THR A 1 234 ? -15.467 3.086 26.578 1.00 94.25 234 THR A C 1
ATOM 1840 O O . THR A 1 234 ? -14.967 3.370 25.490 1.00 94.25 234 THR A O 1
ATOM 1843 N N . ILE A 1 235 ? -16.620 2.433 26.694 1.00 95.19 235 ILE A N 1
ATOM 1844 C CA . ILE A 1 235 ? -17.520 2.129 25.585 1.00 95.19 235 ILE A CA 1
ATOM 1845 C C . ILE A 1 235 ? -18.922 2.590 25.964 1.00 95.19 235 ILE A C 1
ATOM 1847 O O . ILE A 1 235 ? -19.337 2.409 27.103 1.00 95.19 235 ILE A O 1
ATOM 1851 N N . ARG A 1 236 ? -19.641 3.223 25.036 1.00 94.12 236 ARG A N 1
ATOM 1852 C CA . ARG A 1 236 ? -21.036 3.636 25.242 1.00 94.12 236 ARG A CA 1
ATOM 1853 C C . ARG A 1 236 ? -21.834 3.455 23.954 1.00 94.12 236 ARG A C 1
ATOM 1855 O O . ARG A 1 236 ? -21.265 3.637 22.875 1.00 94.12 236 ARG A O 1
ATOM 1862 N N . PRO A 1 237 ? -23.129 3.120 24.034 1.00 93.19 237 PRO A N 1
ATOM 1863 C CA . PRO A 1 237 ? -23.978 3.063 22.860 1.00 93.19 237 PRO A CA 1
ATOM 1864 C C . PRO A 1 237 ? -24.252 4.487 22.367 1.00 93.19 237 PRO A C 1
ATOM 1866 O O . PRO A 1 237 ? -24.396 5.415 23.164 1.00 93.19 237 PRO A O 1
ATOM 1869 N N . LEU A 1 238 ? -24.323 4.648 21.051 1.00 89.12 238 LEU A N 1
ATOM 1870 C CA . LEU A 1 238 ? -24.810 5.860 20.405 1.00 89.12 238 LEU A CA 1
ATOM 1871 C C . LEU A 1 238 ? -26.193 5.595 19.799 1.00 89.12 238 LEU A C 1
ATOM 1873 O O . LEU A 1 238 ? -26.460 4.457 19.397 1.00 89.12 238 LEU A O 1
ATOM 1877 N N . PRO A 1 239 ? -27.056 6.622 19.720 1.00 82.06 239 PRO A N 1
ATOM 1878 C CA . PRO A 1 239 ? -28.333 6.513 19.024 1.00 82.06 239 PRO A CA 1
ATOM 1879 C C . PRO A 1 239 ? -28.126 6.119 17.556 1.00 82.06 239 PRO A C 1
ATOM 1881 O O . PRO A 1 239 ? -27.087 6.414 16.947 1.00 82.06 239 PRO A O 1
ATOM 1884 N N . MET A 1 240 ? -29.113 5.425 16.988 1.00 68.25 240 MET A N 1
ATOM 1885 C CA . MET A 1 240 ? -29.106 5.121 15.555 1.00 68.25 240 MET A CA 1
ATOM 1886 C C . MET A 1 240 ? -29.267 6.419 14.747 1.00 68.25 240 MET A C 1
ATOM 1888 O O . MET A 1 240 ? -29.817 7.394 15.251 1.00 68.25 240 MET A O 1
ATOM 1892 N N . ASP A 1 241 ? -28.778 6.459 13.503 1.00 63.69 241 ASP A N 1
ATOM 1893 C CA . ASP A 1 241 ? -28.834 7.677 12.669 1.00 63.69 241 ASP A CA 1
ATOM 1894 C C . ASP A 1 241 ? -30.269 8.207 12.478 1.00 63.69 241 ASP A C 1
ATOM 1896 O O . ASP A 1 241 ? -30.469 9.412 12.360 1.00 63.69 241 ASP A O 1
ATOM 1900 N N . GLU A 1 242 ? -31.274 7.330 12.542 1.00 56.38 242 GLU A N 1
ATOM 1901 C CA . GLU A 1 242 ? -32.701 7.685 12.477 1.00 56.38 242 GLU A CA 1
ATOM 1902 C C . GLU A 1 242 ? -33.224 8.405 13.740 1.00 56.38 242 GLU A C 1
ATOM 1904 O O . GLU A 1 242 ? -34.280 9.032 13.699 1.00 56.38 242 GLU A O 1
ATOM 1909 N N . GLU A 1 243 ? -32.492 8.359 14.857 1.00 51.50 243 GLU A N 1
ATOM 1910 C CA . GLU A 1 243 ? -32.863 8.983 16.138 1.00 51.50 243 GLU A CA 1
ATOM 1911 C C . GLU A 1 243 ? -32.165 10.331 16.380 1.00 51.50 243 GLU A C 1
ATOM 1913 O O . GLU A 1 243 ? -32.444 11.018 17.371 1.00 51.50 243 GLU A O 1
ATOM 1918 N N . VAL A 1 244 ? -31.252 10.740 15.492 1.00 50.19 244 VAL A N 1
ATOM 1919 C CA . VAL A 1 244 ? -30.629 12.061 15.568 1.00 50.19 244 VAL A CA 1
ATOM 1920 C C . VAL A 1 244 ? -31.682 13.085 15.162 1.00 50.19 244 VAL A C 1
ATOM 1922 O O . VAL A 1 244 ? -32.012 13.226 13.985 1.00 50.19 244 VAL A O 1
ATOM 1925 N N . ARG A 1 245 ? -32.233 13.798 16.154 1.00 50.44 245 ARG A N 1
ATOM 1926 C CA . ARG A 1 245 ? -33.136 14.935 15.922 1.00 50.44 245 ARG A CA 1
ATOM 1927 C C . ARG A 1 245 ? 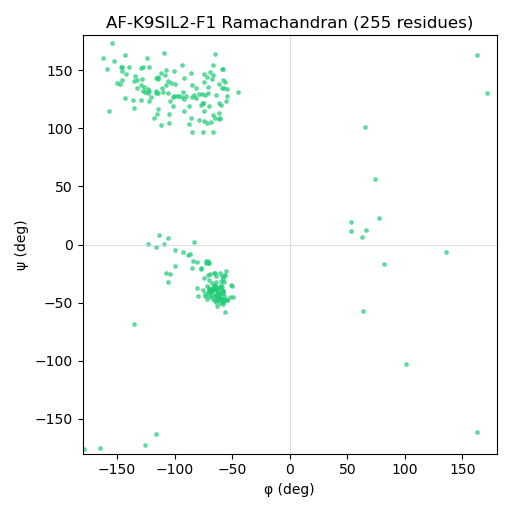-32.552 15.819 14.827 1.00 50.44 245 ARG A C 1
ATOM 1929 O O . ARG A 1 245 ? -31.373 16.174 14.883 1.00 50.44 245 ARG A O 1
ATOM 1936 N N . SER A 1 246 ? -33.375 16.179 13.845 1.00 53.97 246 SER A N 1
ATOM 1937 C CA . SER A 1 246 ? -32.908 17.028 12.756 1.00 53.97 246 SER A CA 1
ATOM 1938 C C . SER A 1 246 ? -32.388 18.355 13.324 1.00 53.97 246 SER A C 1
ATOM 1940 O O . SER A 1 246 ? -32.865 18.847 14.351 1.00 53.97 246 SER A O 1
ATOM 1942 N N . THR A 1 247 ? -31.428 18.987 12.649 1.00 57.28 247 THR A N 1
ATOM 1943 C CA . THR A 1 247 ? -30.940 20.325 13.032 1.00 57.28 247 THR A CA 1
ATOM 1944 C C . THR A 1 247 ? -32.072 21.361 13.103 1.00 57.28 247 THR A C 1
ATOM 1946 O O . THR A 1 247 ? -31.970 22.338 13.845 1.00 57.28 247 THR A O 1
ATOM 1949 N N . GLN A 1 248 ? -33.188 21.124 12.403 1.00 57.03 248 GLN A N 1
ATOM 1950 C CA . GLN A 1 248 ? -34.398 21.944 12.476 1.00 57.03 248 GLN A CA 1
ATOM 1951 C C . GLN A 1 248 ? -35.142 21.811 13.815 1.00 57.03 248 GLN A C 1
ATOM 1953 O O . GLN A 1 248 ? -35.739 22.791 14.267 1.00 57.03 248 GLN A O 1
ATOM 1958 N N . ASP A 1 249 ? -35.079 20.654 14.478 1.00 58.06 249 ASP A N 1
ATOM 1959 C CA . ASP A 1 249 ? -35.699 20.444 15.793 1.00 58.06 249 ASP A CA 1
ATOM 1960 C C . ASP A 1 249 ? -34.899 21.127 16.907 1.00 58.06 249 ASP A C 1
ATOM 1962 O O . ASP A 1 249 ? -35.479 21.776 17.776 1.00 58.06 249 ASP A O 1
ATOM 1966 N N . LEU A 1 250 ? -33.565 21.092 16.832 1.00 61.28 250 LEU A N 1
ATOM 1967 C CA . LEU A 1 250 ? -32.691 21.808 17.773 1.00 61.28 250 LEU A CA 1
ATOM 1968 C C . LEU A 1 250 ? -32.851 23.337 17.666 1.00 61.28 250 LEU A C 1
ATOM 1970 O O . LEU A 1 250 ? -32.865 24.041 18.675 1.00 61.28 250 LEU A O 1
ATOM 1974 N N . LEU A 1 251 ? -33.030 23.862 16.447 1.00 58.91 251 LEU A N 1
ATOM 1975 C CA . LEU A 1 251 ? -33.283 25.290 16.216 1.00 58.91 251 LEU A CA 1
ATOM 1976 C C . LEU A 1 251 ? -34.677 25.743 16.681 1.00 58.91 251 LEU A C 1
ATOM 1978 O O . LEU A 1 251 ? -34.859 26.918 17.007 1.00 58.91 251 LEU A O 1
ATOM 1982 N N . ARG A 1 252 ? -35.666 24.842 16.716 1.00 58.25 252 ARG A N 1
ATOM 1983 C CA . ARG A 1 252 ? -37.006 25.139 17.247 1.00 58.25 252 ARG A CA 1
ATOM 1984 C C . ARG A 1 252 ? -37.003 25.317 18.761 1.00 58.25 252 ARG A C 1
ATOM 1986 O O . ARG A 1 252 ? -37.696 26.212 19.244 1.00 58.25 252 ARG A O 1
ATOM 1993 N N . ASP A 1 253 ? -36.211 24.528 19.478 1.00 62.09 253 ASP A N 1
ATOM 1994 C CA . ASP A 1 253 ? -36.109 24.617 20.938 1.00 62.09 253 ASP A CA 1
ATOM 1995 C C . ASP A 1 253 ? -35.345 25.880 21.378 1.00 62.09 253 ASP A C 1
ATOM 1997 O O . ASP A 1 253 ? -35.755 26.550 22.323 1.00 62.09 253 ASP A O 1
ATOM 2001 N N . LEU A 1 254 ? -34.324 26.300 20.621 1.00 60.22 254 LEU A N 1
ATOM 2002 C CA . LEU A 1 254 ? -33.586 27.550 20.873 1.00 60.22 254 LEU A CA 1
ATOM 2003 C C . LEU A 1 254 ? -34.369 28.833 20.533 1.00 60.22 254 LEU A C 1
ATOM 2005 O O . LEU A 1 254 ? -33.973 29.912 20.954 1.00 60.22 254 LEU A O 1
ATOM 2009 N N . ARG A 1 255 ? -35.469 28.740 19.772 1.00 56.16 255 ARG A N 1
ATOM 2010 C CA . ARG A 1 255 ? -36.376 29.873 19.480 1.00 56.16 255 ARG A CA 1
ATOM 2011 C C . ARG A 1 255 ? -37.549 29.992 20.458 1.00 56.16 255 ARG A C 1
ATOM 2013 O O . ARG A 1 255 ? -38.340 30.924 20.329 1.00 56.16 255 ARG A O 1
ATOM 2020 N N . ARG A 1 256 ? -37.711 29.027 21.367 1.00 55.28 256 ARG A N 1
ATOM 2021 C CA . ARG A 1 256 ? -38.804 28.974 22.353 1.00 55.28 256 ARG A CA 1
ATOM 2022 C C . ARG A 1 256 ? -38.354 29.240 23.796 1.00 55.28 256 ARG A C 1
ATOM 2024 O O . ARG A 1 256 ? -39.211 29.216 24.678 1.00 55.28 256 ARG A O 1
ATOM 2031 N N . GLY A 1 257 ? -37.066 29.499 24.022 1.00 46.34 257 GLY A N 1
ATOM 2032 C CA . GLY A 1 257 ? -36.533 30.121 25.241 1.00 46.34 257 GLY A CA 1
ATOM 2033 C C . GLY A 1 257 ? -36.191 31.579 24.983 1.00 46.34 257 GLY A C 1
ATOM 2034 O O . GLY A 1 257 ? -36.327 32.372 25.936 1.00 46.34 257 GLY A O 1
#

Solvent-accessible surface area (backbone atoms only — not comparable to full-atom values): 14363 Å² total; per-residue (Å²): 141,82,83,87,76,78,80,76,82,82,84,72,83,75,42,46,46,28,44,36,41,34,49,92,39,76,55,66,70,60,54,50,50,52,53,51,31,52,51,46,31,56,52,40,32,39,26,58,75,68,73,36,98,61,82,52,55,43,74,44,82,77,43,78,48,79,88,54,36,37,41,30,31,37,42,38,47,68,48,92,88,40,57,82,59,50,35,45,52,40,52,53,41,51,50,53,24,54,50,30,38,70,76,60,52,89,73,39,68,63,58,42,74,65,25,44,52,31,56,26,47,56,27,69,59,50,35,88,86,24,28,58,43,45,32,41,34,42,96,87,50,75,47,73,64,45,66,65,38,33,53,42,39,49,54,53,77,67,44,60,49,73,46,79,47,73,50,56,21,34,28,75,48,77,43,78,71,101,56,47,31,36,32,29,34,26,71,90,76,68,45,78,29,45,31,37,47,59,79,86,51,49,69,62,54,62,75,37,58,78,30,42,30,42,39,30,26,44,32,38,22,40,71,101,49,62,67,60,32,32,47,48,77,45,75,45,79,45,79,57,82,90,67,58,75,51,73,68,57,60,54,52,57,70,72,73,112

pLDDT: mean 82.72, std 15.55, range [28.0, 96.38]